Protein AF-A0A0F9IWR9-F1 (afdb_monomer)

Secondary structure (DSSP, 8-state):
---HHHHHHHHHHHHHHHHHHHHTHHHHHHHHHHHHHHHHTT-HHHHHHHHHHHT--S-TTSTT---HHHHHHHHHIIIIIHHHHHHHHH-HHHHHHHHHHHHHHHHHHH---GGGHHHHHHHHHHHHHHHHHHHHHHHHHHHHHS-HHHHHHHHHHHHS-SSS-HHHHHHHHHHHHHT--GGGTTSHHHHHHHHHHHHHHHHHHHHHHHHHHHHHTT-

Solvent-accessible surface area (backbone atoms only — not comparable to full-atom values): 11719 Å² total; per-residue (Å²): 132,83,55,70,64,59,57,52,51,50,51,49,51,50,52,5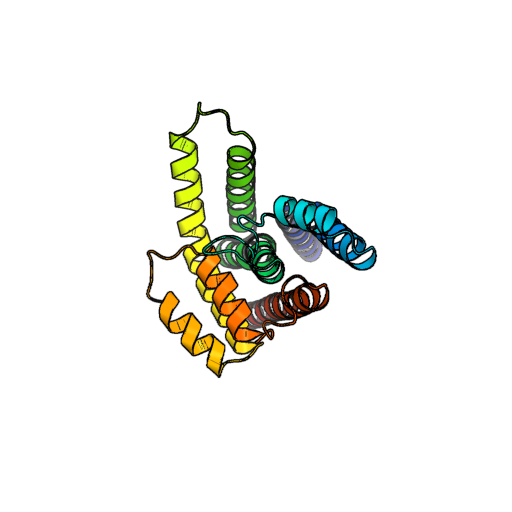1,50,52,49,55,61,49,37,53,57,66,63,61,53,49,39,53,51,52,25,50,52,22,55,78,66,71,33,63,67,57,23,50,50,34,39,42,75,70,63,42,88,44,51,71,92,39,94,91,33,44,48,62,30,35,39,50,45,39,47,47,37,65,36,44,52,43,36,52,49,32,27,72,77,58,33,68,65,28,22,48,52,49,38,47,56,51,48,51,50,52,52,59,62,73,53,79,68,78,86,49,62,68,60,50,54,50,48,52,51,51,49,49,61,64,42,43,61,43,31,56,55,55,31,52,42,31,22,76,76,42,38,42,72,56,9,46,64,51,39,61,68,46,70,83,43,84,85,61,57,53,58,58,48,31,20,52,20,44,48,40,10,68,62,72,57,80,90,41,64,87,36,69,64,38,42,52,51,41,52,50,53,50,51,52,37,53,52,51,49,53,51,53,51,51,51,50,52,58,55,58,71,74,107

Structure (mmCIF, N/CA/C/O backbone):
data_AF-A0A0F9IWR9-F1
#
_entry.id   AF-A0A0F9IWR9-F1
#
loop_
_atom_site.group_PDB
_atom_site.id
_atom_site.type_symbol
_atom_site.label_atom_id
_atom_site.label_alt_id
_atom_site.label_comp_id
_atom_site.label_asym_id
_atom_site.label_entity_id
_atom_site.label_seq_id
_atom_site.pdbx_PDB_ins_code
_atom_site.Cartn_x
_atom_site.Cartn_y
_atom_site.Cartn_z
_atom_site.occupancy
_atom_site.B_iso_or_equiv
_atom_site.auth_seq_id
_atom_site.auth_comp_id
_atom_site.auth_asym_id
_atom_site.auth_atom_id
_atom_site.pdbx_PDB_model_num
ATOM 1 N N . ILE A 1 1 ? 38.251 -2.922 -17.614 1.00 50.88 1 ILE A N 1
ATOM 2 C CA . ILE A 1 1 ? 37.077 -3.822 -17.674 1.00 50.88 1 ILE A CA 1
ATOM 3 C C . ILE A 1 1 ? 36.364 -3.661 -16.340 1.00 50.88 1 ILE A C 1
ATOM 5 O O . ILE A 1 1 ? 36.686 -4.373 -15.402 1.00 50.88 1 ILE A O 1
ATOM 9 N N . PHE A 1 2 ? 35.519 -2.635 -16.201 1.00 58.91 2 PHE A N 1
ATOM 10 C CA . PHE A 1 2 ? 34.604 -2.584 -15.058 1.00 58.91 2 PHE A CA 1
ATOM 11 C C . PHE A 1 2 ? 33.612 -3.722 -15.285 1.00 58.91 2 PHE A C 1
ATOM 13 O O . PHE A 1 2 ? 32.999 -3.761 -16.357 1.00 58.91 2 PHE A O 1
ATOM 20 N N . PRO A 1 3 ? 33.563 -4.725 -14.401 1.00 67.44 3 PRO A N 1
ATOM 21 C CA . PRO A 1 3 ? 32.832 -5.936 -14.691 1.00 67.44 3 PRO A CA 1
ATOM 22 C C . PRO A 1 3 ? 31.345 -5.582 -14.714 1.00 67.44 3 PRO A C 1
ATOM 24 O O . PRO A 1 3 ? 30.850 -4.845 -13.866 1.00 67.44 3 PRO A O 1
ATOM 27 N N . LEU A 1 4 ? 30.623 -6.092 -15.709 1.00 63.28 4 LEU A N 1
ATOM 28 C CA . LEU A 1 4 ? 29.173 -5.912 -15.857 1.00 63.28 4 LEU A CA 1
ATOM 29 C C . LEU A 1 4 ? 28.402 -6.234 -14.559 1.00 63.28 4 LEU A C 1
ATOM 31 O O . LEU A 1 4 ? 27.336 -5.670 -14.323 1.00 63.28 4 LEU A O 1
ATOM 35 N N . SER A 1 5 ? 28.968 -7.079 -13.689 1.00 70.00 5 SER A N 1
ATOM 36 C CA . SER A 1 5 ? 28.459 -7.364 -12.345 1.00 70.00 5 SER A CA 1
ATOM 37 C C . SER A 1 5 ? 28.365 -6.128 -11.452 1.00 70.00 5 SER A C 1
ATOM 39 O O . SER A 1 5 ? 27.366 -5.973 -10.755 1.00 70.00 5 SER A O 1
ATOM 41 N N . ASP A 1 6 ? 29.352 -5.229 -11.489 1.00 77.56 6 ASP A N 1
ATOM 42 C CA . ASP A 1 6 ? 29.360 -4.031 -10.645 1.00 77.56 6 ASP A CA 1
ATOM 43 C C . ASP A 1 6 ? 28.225 -3.093 -11.056 1.00 77.56 6 ASP A C 1
ATOM 45 O O . ASP A 1 6 ? 27.523 -2.555 -10.205 1.00 77.56 6 ASP A O 1
ATOM 49 N N . PHE A 1 7 ? 27.976 -2.960 -12.361 1.00 82.81 7 PHE A N 1
ATOM 50 C CA . PHE A 1 7 ? 26.877 -2.148 -12.882 1.00 82.81 7 PHE A CA 1
ATOM 51 C C . PHE A 1 7 ? 25.501 -2.696 -12.471 1.00 82.81 7 PHE A C 1
ATOM 53 O O . PHE A 1 7 ? 24.643 -1.932 -12.031 1.00 82.81 7 PHE A O 1
ATOM 60 N N . VAL A 1 8 ? 25.299 -4.017 -12.543 1.00 84.38 8 VAL A N 1
ATOM 61 C CA . VAL A 1 8 ? 24.038 -4.662 -12.133 1.00 84.38 8 VAL A CA 1
ATOM 62 C C . VAL A 1 8 ? 23.811 -4.536 -10.626 1.00 84.38 8 VAL A C 1
ATOM 64 O O . VAL A 1 8 ? 22.698 -4.224 -10.199 1.00 84.38 8 VAL A O 1
ATOM 67 N N . LEU A 1 9 ? 24.854 -4.727 -9.813 1.00 86.31 9 LEU A N 1
ATOM 68 C CA . LEU A 1 9 ? 24.772 -4.558 -8.360 1.00 86.31 9 LEU A CA 1
ATOM 69 C C . LEU A 1 9 ? 24.446 -3.110 -7.982 1.00 86.31 9 LEU A C 1
ATOM 71 O O . LEU A 1 9 ? 23.580 -2.883 -7.137 1.00 86.31 9 LEU A O 1
ATOM 75 N N . TRP A 1 10 ? 25.071 -2.133 -8.642 1.00 88.69 10 TRP A N 1
ATOM 76 C CA . TRP A 1 10 ? 24.768 -0.716 -8.442 1.00 88.69 10 TRP A CA 1
ATOM 77 C C . TRP A 1 10 ? 23.341 -0.361 -8.855 1.00 88.69 10 TRP A C 1
ATOM 79 O O . TRP A 1 10 ? 22.639 0.319 -8.107 1.00 88.69 10 TRP A O 1
ATOM 89 N N . GLN A 1 11 ? 22.875 -0.854 -10.003 1.00 87.25 11 GLN A N 1
ATOM 90 C CA . GLN A 1 11 ? 21.503 -0.635 -10.452 1.00 87.25 11 GLN A CA 1
ATOM 91 C C . GLN A 1 11 ? 20.487 -1.247 -9.477 1.00 87.25 11 GLN A C 1
ATOM 93 O O . GLN A 1 11 ? 19.500 -0.601 -9.127 1.00 87.25 11 GLN A O 1
ATOM 98 N N . LEU A 1 12 ? 20.742 -2.461 -8.980 1.00 86.88 12 LEU A N 1
ATOM 99 C CA . LEU A 1 12 ? 19.901 -3.109 -7.975 1.00 86.88 12 LEU A CA 1
ATOM 100 C C . LEU A 1 12 ? 19.889 -2.305 -6.671 1.00 86.88 12 LEU A C 1
ATOM 102 O O . LEU A 1 12 ? 18.815 -2.035 -6.133 1.00 86.88 12 LEU A O 1
ATOM 106 N N . ALA A 1 13 ? 21.056 -1.865 -6.196 1.00 89.56 13 ALA A N 1
ATOM 107 C CA . ALA A 1 13 ? 21.171 -1.048 -4.993 1.00 89.56 13 ALA A CA 1
ATOM 108 C C . ALA A 1 13 ? 20.379 0.263 -5.115 1.00 89.56 13 ALA A C 1
ATOM 110 O O . ALA A 1 13 ? 19.640 0.621 -4.197 1.00 89.56 13 ALA A O 1
ATOM 111 N N . ILE A 1 14 ? 20.463 0.940 -6.266 1.00 90.06 14 ILE A N 1
ATOM 112 C CA . ILE A 1 14 ? 19.686 2.153 -6.550 1.00 90.06 14 ILE A CA 1
ATOM 113 C C . ILE A 1 14 ? 18.185 1.841 -6.563 1.00 90.06 14 ILE A C 1
ATOM 115 O O . ILE A 1 14 ? 17.417 2.542 -5.907 1.00 90.06 14 ILE A O 1
ATOM 119 N N . ASN A 1 15 ? 17.752 0.773 -7.237 1.00 90.06 15 ASN A N 1
ATOM 120 C CA . ASN A 1 15 ? 16.339 0.386 -7.294 1.00 90.06 15 ASN A CA 1
ATOM 121 C C . ASN A 1 15 ? 15.766 0.105 -5.897 1.00 90.06 15 ASN A C 1
ATOM 123 O O . ASN A 1 15 ? 14.677 0.574 -5.562 1.00 90.06 15 ASN A O 1
ATOM 127 N N . VAL A 1 16 ? 16.517 -0.621 -5.064 1.00 89.19 16 VAL A N 1
ATOM 128 C CA . VAL A 1 16 ? 16.136 -0.913 -3.677 1.00 89.19 16 VAL A CA 1
ATOM 129 C C . VAL A 1 16 ? 16.099 0.366 -2.846 1.00 89.19 16 VAL A C 1
ATOM 131 O O . VAL A 1 16 ? 15.132 0.585 -2.117 1.00 89.19 16 VAL A O 1
ATOM 134 N N . ALA A 1 17 ? 17.095 1.244 -2.978 1.00 89.81 17 ALA A N 1
ATOM 135 C CA . ALA A 1 17 ? 17.115 2.522 -2.273 1.00 89.81 17 ALA A CA 1
ATOM 136 C C . ALA A 1 17 ? 15.897 3.386 -2.638 1.00 89.81 17 ALA A C 1
ATOM 138 O O . ALA A 1 17 ? 15.218 3.901 -1.748 1.00 89.81 17 ALA A O 1
ATOM 139 N N . VAL A 1 18 ? 15.560 3.486 -3.928 1.00 90.25 18 VAL A N 1
ATOM 140 C CA . VAL A 1 18 ? 14.383 4.238 -4.385 1.00 90.25 18 VAL A CA 1
ATOM 141 C C . VAL A 1 18 ? 13.090 3.625 -3.847 1.00 90.25 18 VAL A C 1
ATOM 143 O O . VAL A 1 18 ? 12.226 4.361 -3.369 1.00 90.25 18 VAL A O 1
ATOM 146 N N . LEU A 1 19 ? 12.957 2.296 -3.847 1.00 88.00 19 LEU A N 1
ATOM 147 C CA . LEU A 1 19 ? 11.801 1.618 -3.254 1.00 88.00 19 LEU A CA 1
ATOM 148 C C . LEU A 1 19 ? 11.657 1.908 -1.757 1.00 88.00 19 LEU A C 1
ATOM 150 O O . LEU A 1 19 ? 10.559 2.224 -1.298 1.00 88.00 19 LEU A O 1
ATOM 154 N N . LEU A 1 20 ? 12.756 1.858 -1.000 1.00 87.94 20 LEU A N 1
ATOM 155 C CA . LEU A 1 20 ? 12.750 2.165 0.432 1.00 87.94 20 LEU A CA 1
ATOM 156 C C . LEU A 1 20 ? 12.305 3.607 0.705 1.00 87.94 20 LEU A C 1
ATOM 158 O O . LEU A 1 20 ? 11.523 3.842 1.631 1.00 87.94 20 LEU A O 1
ATOM 162 N N . VAL A 1 21 ? 12.739 4.557 -0.128 1.00 88.12 21 VAL A N 1
ATOM 163 C CA . VAL A 1 21 ? 12.275 5.950 -0.069 1.00 88.12 21 VAL A CA 1
ATOM 164 C C . VAL A 1 21 ? 10.781 6.041 -0.406 1.00 88.12 21 VAL A C 1
ATOM 166 O O . VAL A 1 21 ? 10.027 6.688 0.322 1.00 88.12 21 VAL A O 1
ATOM 169 N N . CYS A 1 22 ? 10.315 5.337 -1.443 1.00 87.88 22 CYS A N 1
ATOM 170 C CA . CYS A 1 22 ? 8.902 5.316 -1.843 1.00 87.88 22 CYS A CA 1
ATOM 171 C C . CYS A 1 22 ? 7.981 4.701 -0.771 1.00 87.88 22 CYS A C 1
ATOM 173 O O . CYS A 1 22 ? 6.833 5.134 -0.618 1.00 87.88 22 CYS A O 1
ATOM 175 N N . PHE A 1 23 ? 8.460 3.727 0.007 1.00 86.12 23 PHE A N 1
ATOM 176 C CA . PHE A 1 23 ? 7.692 3.126 1.102 1.00 86.12 23 PHE A CA 1
ATOM 177 C C . PHE A 1 23 ? 7.506 4.056 2.303 1.00 86.12 23 PHE A C 1
ATOM 179 O O . PHE A 1 23 ? 6.543 3.881 3.041 1.00 86.12 23 PHE A O 1
ATOM 186 N N . GLY A 1 24 ? 8.387 5.038 2.529 1.00 77.25 24 GLY A N 1
ATOM 187 C CA . GLY A 1 24 ? 8.202 6.042 3.584 1.00 77.25 24 GLY A CA 1
ATOM 188 C C . GLY A 1 24 ? 8.006 5.473 5.000 1.00 77.25 24 GLY A C 1
ATOM 189 O O . GLY A 1 24 ? 7.324 6.087 5.808 1.00 77.25 24 GLY A O 1
ATOM 190 N N . CYS A 1 25 ? 8.583 4.310 5.324 1.00 72.19 25 CYS A N 1
ATOM 191 C CA . CYS A 1 25 ? 8.238 3.501 6.506 1.00 72.19 25 CYS A CA 1
ATOM 192 C C . CYS A 1 25 ? 8.360 4.194 7.879 1.00 72.19 25 CYS A C 1
ATOM 194 O O . CYS A 1 25 ? 7.752 3.735 8.848 1.00 72.19 25 CYS A O 1
ATOM 196 N N . ALA A 1 26 ? 9.189 5.235 8.013 1.00 79.50 26 ALA A N 1
ATOM 197 C CA . ALA A 1 26 ? 9.600 5.756 9.318 1.00 79.50 26 ALA A CA 1
ATOM 198 C C . ALA A 1 26 ? 8.438 6.375 10.115 1.00 79.50 26 ALA A C 1
ATOM 200 O O . ALA A 1 26 ? 8.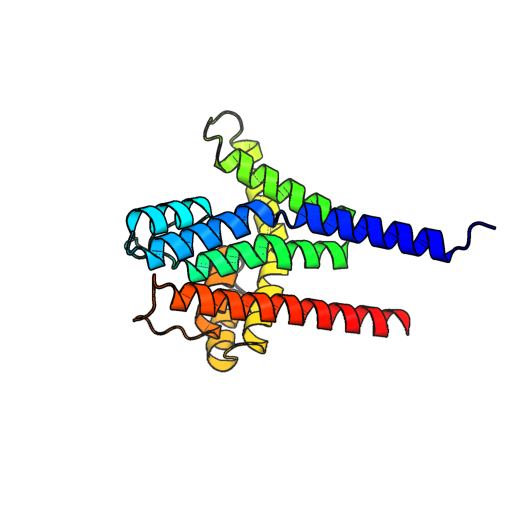238 6.021 11.280 1.00 79.50 26 ALA A O 1
ATOM 201 N N . LYS A 1 27 ? 7.637 7.247 9.486 1.00 84.00 27 LYS A N 1
ATOM 202 C CA . LYS A 1 27 ? 6.533 7.958 10.154 1.00 84.00 27 LYS A CA 1
ATOM 203 C C . LYS A 1 27 ? 5.430 6.988 10.587 1.00 84.00 27 LYS A C 1
ATOM 205 O O . LYS A 1 27 ? 5.002 7.005 11.735 1.00 84.00 27 LYS A O 1
ATOM 210 N N . GLN A 1 28 ? 5.015 6.091 9.698 1.00 83.62 28 GLN A N 1
ATOM 211 C CA . GLN A 1 28 ? 3.930 5.131 9.914 1.00 83.62 28 GLN A CA 1
ATOM 212 C C . GLN A 1 28 ? 4.308 4.112 10.989 1.00 83.62 28 GLN A C 1
ATOM 214 O O . GLN A 1 28 ? 3.491 3.784 11.848 1.00 83.62 28 GLN A O 1
ATOM 219 N N . ARG A 1 29 ? 5.563 3.640 10.988 1.00 84.56 29 ARG A N 1
ATOM 220 C CA . ARG A 1 29 ? 6.062 2.728 12.022 1.00 84.56 29 ARG A CA 1
ATOM 221 C C . ARG A 1 29 ? 6.122 3.400 13.393 1.00 84.56 29 ARG A C 1
ATOM 223 O O . ARG A 1 29 ? 5.800 2.751 14.386 1.00 84.56 29 ARG A O 1
ATOM 230 N N . ALA A 1 30 ? 6.515 4.674 13.449 1.00 87.25 30 ALA A N 1
ATOM 231 C CA . ALA A 1 30 ? 6.516 5.447 14.687 1.00 87.25 30 ALA A CA 1
ATOM 232 C C . ALA A 1 30 ? 5.090 5.631 15.230 1.00 87.25 30 ALA A C 1
ATOM 234 O O . ALA A 1 30 ? 4.852 5.316 16.391 1.00 87.25 30 ALA A O 1
ATOM 235 N N . LEU A 1 31 ? 4.135 6.030 14.382 1.00 87.12 31 LEU A N 1
ATOM 236 C CA . LEU A 1 31 ? 2.726 6.194 14.763 1.00 87.12 31 LEU A CA 1
ATOM 237 C C . LEU A 1 31 ? 2.102 4.891 15.271 1.00 87.12 31 LEU A C 1
ATOM 239 O O . LEU A 1 31 ? 1.464 4.895 16.317 1.00 87.12 31 LEU A O 1
ATOM 243 N N . TYR A 1 32 ? 2.352 3.763 14.598 1.00 88.00 32 TYR A N 1
ATOM 244 C CA . TYR A 1 32 ? 1.890 2.452 15.065 1.00 88.00 32 TYR A CA 1
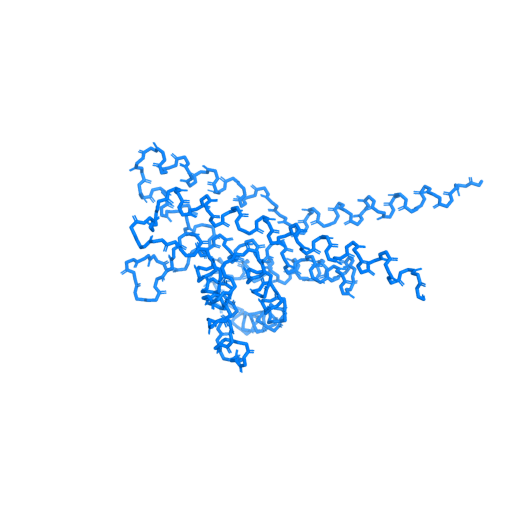ATOM 245 C C . TYR A 1 32 ? 2.455 2.093 16.447 1.00 88.00 32 TYR A C 1
ATOM 247 O O . TYR A 1 32 ? 1.730 1.605 17.312 1.00 88.00 32 TYR A O 1
ATOM 255 N N . LYS A 1 33 ? 3.748 2.355 16.683 1.00 89.38 33 LYS A N 1
ATOM 256 C CA . LYS A 1 33 ? 4.368 2.103 17.990 1.00 89.38 33 LYS A CA 1
ATOM 257 C C . LYS A 1 33 ? 3.771 3.003 19.074 1.00 89.38 33 LYS A C 1
ATOM 259 O O . LYS A 1 33 ? 3.507 2.518 20.170 1.00 89.38 33 LYS A O 1
ATOM 264 N N . SER A 1 34 ? 3.551 4.281 18.773 1.00 90.38 34 SER A N 1
ATOM 265 C CA . SER A 1 34 ? 2.922 5.225 19.701 1.00 90.38 34 SER A CA 1
ATOM 266 C C . SER A 1 34 ? 1.476 4.844 20.015 1.00 90.38 34 SER A C 1
ATOM 268 O O . SER A 1 34 ? 1.086 4.902 21.175 1.00 90.38 34 SER A O 1
ATOM 270 N N . TYR A 1 35 ? 0.724 4.365 19.021 1.00 89.31 35 TYR A N 1
ATOM 271 C CA . TYR A 1 35 ? -0.625 3.831 19.204 1.00 89.31 35 TYR A CA 1
ATOM 272 C C . TYR A 1 35 ? -0.642 2.638 20.168 1.00 89.31 35 TYR A C 1
ATOM 274 O O . TYR A 1 35 ? -1.372 2.654 21.155 1.00 89.31 35 TYR A O 1
ATOM 282 N N . LEU A 1 36 ? 0.214 1.632 19.944 1.00 87.94 36 LEU A N 1
ATOM 283 C CA . LEU A 1 36 ? 0.303 0.484 20.853 1.00 87.94 36 LEU A CA 1
ATOM 284 C C . LEU A 1 36 ? 0.726 0.900 22.265 1.00 87.94 36 LEU A C 1
ATOM 286 O O . LEU A 1 36 ? 0.192 0.380 23.237 1.00 87.94 36 LEU A O 1
ATOM 290 N N . ASN A 1 37 ? 1.659 1.849 22.379 1.00 91.38 37 ASN A N 1
ATOM 291 C CA . ASN A 1 37 ? 2.107 2.364 23.669 1.00 91.38 37 ASN A CA 1
ATOM 292 C C . ASN A 1 37 ? 0.984 3.105 24.422 1.00 91.38 37 ASN A C 1
ATOM 294 O O . ASN A 1 37 ? 0.875 2.980 25.641 1.00 91.38 37 ASN A O 1
ATOM 298 N N . ALA A 1 38 ? 0.139 3.853 23.707 1.00 89.69 38 ALA A N 1
ATOM 299 C CA . ALA A 1 38 ? -1.038 4.504 24.280 1.00 89.69 38 ALA A CA 1
ATOM 300 C C . ALA A 1 38 ? -2.050 3.469 24.795 1.00 89.69 38 ALA A C 1
ATOM 302 O O . ALA A 1 38 ? -2.490 3.573 25.936 1.00 89.69 38 ALA A O 1
ATOM 303 N N . LEU A 1 39 ? -2.315 2.409 24.022 1.00 87.06 39 LEU A N 1
ATOM 304 C CA . LEU A 1 39 ? -3.179 1.309 24.463 1.00 87.06 39 LEU A CA 1
ATOM 305 C C . LEU A 1 39 ? -2.620 0.561 25.681 1.00 87.06 39 LEU A C 1
ATOM 307 O O . LEU A 1 39 ? -3.372 0.234 26.589 1.00 87.06 39 LEU A O 1
ATOM 311 N N . THR A 1 40 ? -1.305 0.326 25.759 1.00 88.19 40 THR A N 1
ATOM 312 C CA . THR A 1 40 ? -0.700 -0.291 26.959 1.00 88.19 40 THR A CA 1
ATOM 313 C C . THR A 1 40 ? -0.768 0.596 28.202 1.00 88.19 40 THR A C 1
ATOM 315 O O . THR A 1 40 ? -0.604 0.100 29.312 1.00 88.19 40 THR A O 1
ATOM 318 N N . ARG A 1 41 ? -0.975 1.903 28.018 1.00 90.56 41 ARG A N 1
ATOM 319 C CA . ARG A 1 41 ? -1.153 2.893 29.086 1.00 90.56 41 ARG A CA 1
ATOM 320 C C . ARG A 1 41 ? -2.625 3.172 29.402 1.00 90.56 41 ARG A C 1
ATOM 322 O O . ARG A 1 41 ? -2.881 4.047 30.219 1.00 90.56 41 ARG A O 1
ATOM 329 N N . ASP A 1 42 ? -3.548 2.463 28.752 1.00 86.81 42 ASP A N 1
ATOM 330 C CA . ASP A 1 42 ? -4.998 2.678 28.842 1.00 86.81 42 ASP A CA 1
ATOM 331 C C . ASP A 1 42 ? -5.444 4.106 28.448 1.00 86.81 42 ASP A C 1
ATOM 333 O O . ASP A 1 42 ? -6.511 4.587 28.821 1.00 86.81 42 ASP A O 1
ATOM 337 N N . ASP A 1 43 ? -4.626 4.810 27.654 1.00 90.31 43 ASP A N 1
ATOM 338 C CA . ASP A 1 43 ? -4.911 6.164 27.172 1.00 90.31 43 ASP A CA 1
ATOM 339 C C . ASP A 1 43 ? -5.615 6.107 25.807 1.00 90.31 43 ASP A C 1
ATOM 341 O O .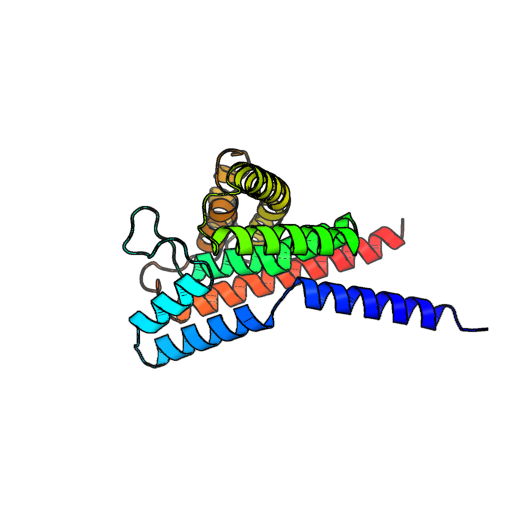 ASP A 1 43 ? -5.001 6.189 24.735 1.00 90.31 43 ASP A O 1
ATOM 345 N N . LEU A 1 44 ? -6.939 5.937 25.852 1.00 85.50 44 LEU A N 1
ATOM 346 C CA . LEU A 1 44 ? -7.790 5.820 24.663 1.00 85.50 44 LEU A CA 1
ATOM 347 C C . LEU A 1 44 ? -7.838 7.111 23.830 1.00 85.50 44 LEU A C 1
ATOM 349 O O . LEU A 1 44 ? -8.001 7.060 22.606 1.00 85.50 44 LEU A O 1
ATOM 353 N N . GLN A 1 45 ? -7.665 8.273 24.464 1.00 87.06 45 GLN A N 1
ATOM 354 C CA . GLN A 1 45 ? -7.663 9.565 23.776 1.00 87.06 45 GLN A CA 1
ATOM 355 C C . GLN A 1 45 ? -6.406 9.707 22.915 1.00 87.06 45 GLN A C 1
ATOM 357 O O . GLN A 1 45 ? -6.501 10.017 21.723 1.00 87.06 45 GLN A O 1
ATOM 362 N N . ALA A 1 46 ? -5.234 9.402 23.481 1.00 87.25 46 ALA A N 1
ATOM 363 C CA . ALA A 1 46 ? -3.986 9.382 22.729 1.00 87.25 46 ALA A CA 1
ATOM 364 C C . ALA A 1 46 ? -4.000 8.310 21.629 1.00 87.25 46 ALA A C 1
ATOM 366 O O . ALA A 1 46 ? -3.557 8.577 20.509 1.00 87.25 46 ALA A O 1
ATOM 367 N N . ALA A 1 47 ? -4.553 7.123 21.902 1.00 86.44 47 ALA A N 1
ATOM 368 C CA . ALA A 1 47 ? -4.709 6.074 20.895 1.00 86.44 47 ALA A CA 1
ATOM 369 C C . ALA A 1 47 ? -5.570 6.550 19.710 1.00 86.44 47 ALA A C 1
ATOM 371 O O . ALA A 1 47 ? -5.160 6.415 18.556 1.00 86.44 47 ALA A O 1
ATOM 372 N N . THR A 1 48 ? -6.708 7.195 19.980 1.00 86.06 48 THR A N 1
ATOM 373 C CA . THR A 1 48 ? -7.583 7.762 18.939 1.00 86.06 48 THR A CA 1
ATOM 374 C C . THR A 1 48 ? -6.867 8.846 18.132 1.00 86.06 48 THR A C 1
ATOM 376 O O . THR A 1 48 ? -6.937 8.862 16.903 1.00 86.06 48 THR A O 1
ATOM 379 N N . LEU A 1 49 ? -6.101 9.719 18.793 1.00 87.88 49 LEU A N 1
ATOM 380 C CA . LEU A 1 49 ? -5.326 10.761 18.121 1.00 87.88 49 LEU A CA 1
ATOM 381 C C . LEU A 1 49 ? -4.258 10.173 17.183 1.00 87.88 49 LEU A C 1
ATOM 383 O O . LEU A 1 49 ? -4.141 10.603 16.033 1.00 87.88 49 LEU A O 1
ATOM 387 N N . TYR A 1 50 ? -3.507 9.162 17.629 1.00 89.06 50 TYR A N 1
ATOM 388 C CA . TYR A 1 50 ? -2.533 8.476 16.774 1.00 89.06 50 TYR A CA 1
ATOM 389 C C . TYR A 1 50 ? -3.200 7.725 15.617 1.00 89.06 50 TYR A C 1
ATOM 391 O O . TYR A 1 50 ? -2.655 7.706 14.511 1.00 89.06 50 TYR A O 1
ATOM 399 N N . ALA A 1 51 ? -4.386 7.157 15.836 1.00 86.19 51 ALA A N 1
ATOM 400 C CA . ALA A 1 51 ? -5.165 6.501 14.795 1.00 86.19 51 ALA A CA 1
ATOM 401 C C . ALA A 1 51 ? -5.611 7.485 13.695 1.00 86.19 51 ALA A C 1
ATOM 403 O O . ALA A 1 51 ? -5.402 7.227 12.504 1.00 86.19 51 ALA A O 1
ATOM 404 N N . LEU A 1 52 ? -6.119 8.661 14.082 1.00 86.06 52 LEU A N 1
ATOM 405 C CA . LEU A 1 52 ? -6.467 9.748 13.158 1.00 86.06 52 LEU A CA 1
ATOM 406 C C . LEU A 1 52 ? -5.243 10.236 12.370 1.00 86.06 52 LEU A C 1
ATOM 408 O O . LEU A 1 52 ? -5.300 10.344 11.144 1.00 86.06 52 LEU A O 1
ATOM 412 N N . GLN A 1 53 ? -4.103 10.442 13.040 1.00 86.50 53 GLN A N 1
ATOM 413 C CA . GLN A 1 53 ? -2.844 10.831 12.386 1.00 86.50 53 GLN A CA 1
ATOM 414 C C . GLN A 1 53 ? -2.321 9.777 11.401 1.00 86.50 53 GLN A C 1
ATOM 416 O O . GLN A 1 53 ? -1.642 10.114 10.429 1.00 86.50 53 GLN A O 1
ATOM 421 N N . MET A 1 54 ? -2.624 8.499 11.635 1.00 84.06 54 MET A N 1
ATOM 422 C CA . MET A 1 54 ? -2.268 7.410 10.727 1.00 84.06 54 MET A CA 1
ATOM 423 C C . MET A 1 54 ? -3.169 7.360 9.481 1.00 84.06 54 MET A C 1
ATOM 425 O O . MET A 1 54 ? -2.827 6.700 8.498 1.00 84.06 54 MET A O 1
ATOM 429 N N . GLY A 1 55 ? -4.284 8.094 9.488 1.00 80.06 55 GLY A N 1
ATOM 430 C CA . GLY A 1 55 ? -5.188 8.237 8.353 1.00 80.06 55 GLY A CA 1
ATOM 431 C C . GLY A 1 55 ? -6.578 7.647 8.572 1.00 80.06 55 GLY A C 1
ATOM 432 O O . GLY A 1 55 ? -7.314 7.526 7.585 1.00 80.06 55 GLY A O 1
ATOM 433 N N . GLN A 1 56 ? -6.940 7.302 9.813 1.00 81.12 56 GLN A N 1
ATOM 434 C CA . GLN A 1 56 ? -8.312 6.944 10.164 1.00 81.12 56 GLN A CA 1
ATOM 435 C C . GLN A 1 56 ? -9.226 8.138 9.871 1.00 81.12 56 GLN A C 1
ATOM 437 O O . GLN A 1 56 ? -8.916 9.276 10.222 1.00 81.12 56 GLN A O 1
ATOM 442 N N . LYS A 1 57 ? -10.305 7.899 9.125 1.00 74.38 57 LYS A N 1
ATOM 443 C CA . LYS A 1 57 ? -11.236 8.950 8.690 1.00 74.38 57 LYS A CA 1
ATOM 444 C C . LYS A 1 57 ? -12.427 9.089 9.621 1.00 74.38 57 LYS A C 1
ATOM 446 O O . LYS A 1 57 ? -12.944 10.192 9.733 1.00 74.38 57 LYS A O 1
ATOM 451 N N . LYS A 1 58 ? -12.866 7.974 10.202 1.00 70.75 58 LYS A N 1
ATOM 452 C CA . LYS A 1 58 ? -14.014 7.898 11.098 1.00 70.75 58 LYS A CA 1
ATOM 453 C C . LYS A 1 58 ? -13.720 6.947 12.244 1.00 70.75 58 LYS A C 1
ATOM 455 O O . LYS A 1 58 ? -13.032 5.947 12.042 1.00 70.75 58 LYS A O 1
ATOM 460 N N . THR A 1 59 ? -14.217 7.258 13.428 1.00 69.56 59 THR A N 1
ATOM 461 C CA . THR A 1 59 ? -14.080 6.378 14.598 1.00 69.56 59 THR A CA 1
ATOM 462 C C . THR A 1 59 ? -15.212 5.352 14.619 1.00 69.56 59 THR A C 1
ATOM 464 O O . THR A 1 59 ? -16.229 5.545 13.960 1.00 69.56 59 THR A O 1
ATOM 467 N N . GLU A 1 60 ? -15.034 4.245 15.340 1.00 65.44 60 GLU A N 1
ATOM 468 C CA . GLU A 1 60 ? -16.014 3.149 15.462 1.00 65.44 60 GLU A CA 1
ATOM 469 C C . GLU A 1 60 ? -17.399 3.623 15.938 1.00 65.44 60 GLU A C 1
ATOM 471 O O . GLU A 1 60 ? -18.410 3.038 15.563 1.00 65.44 60 GLU A O 1
ATOM 476 N N . ASP A 1 61 ? -17.440 4.718 16.702 1.00 62.12 61 ASP A N 1
ATOM 477 C CA . ASP A 1 61 ? -18.660 5.346 17.228 1.00 62.12 61 ASP A CA 1
ATOM 478 C C . ASP A 1 61 ? -19.455 6.133 16.158 1.00 62.12 61 ASP A C 1
ATOM 480 O O . ASP A 1 61 ? -20.595 6.547 16.363 1.00 62.12 61 ASP A O 1
ATOM 484 N N . GLU A 1 62 ? -18.876 6.339 14.970 1.00 67.69 62 GLU A N 1
ATOM 485 C CA . GLU A 1 62 ? -19.512 7.066 13.874 1.00 67.69 62 GLU A CA 1
ATOM 486 C C . GLU A 1 62 ? -20.186 6.129 12.858 1.00 67.69 62 GLU A C 1
ATOM 488 O O . GLU A 1 62 ? -19.764 5.001 12.600 1.00 67.69 62 GLU A O 1
ATOM 493 N N . LYS A 1 63 ? -21.239 6.616 12.186 1.00 53.53 63 LYS A N 1
ATOM 494 C CA . LYS A 1 63 ? -21.924 5.863 11.122 1.00 53.53 63 LYS A CA 1
ATOM 495 C C . LYS A 1 63 ? -20.968 5.610 9.945 1.00 53.53 63 LYS A C 1
ATOM 497 O O . LYS A 1 63 ? -20.457 6.567 9.346 1.00 53.53 63 LYS A O 1
ATOM 502 N N . ASP A 1 64 ? -20.793 4.334 9.572 1.00 63.12 64 ASP A N 1
ATOM 503 C CA . ASP A 1 64 ? -19.764 3.865 8.613 1.00 63.12 64 ASP A CA 1
ATOM 504 C C . ASP A 1 64 ? -18.332 4.096 9.141 1.00 63.12 64 ASP A C 1
ATOM 506 O O . ASP A 1 64 ? -17.412 4.386 8.374 1.00 63.12 64 ASP A O 1
ATOM 510 N N . GLY A 1 65 ? -18.187 4.035 10.470 1.00 68.12 65 GLY A N 1
ATOM 511 C CA . GLY A 1 65 ? -16.931 4.031 11.200 1.00 68.12 65 GLY A CA 1
ATOM 512 C C . GLY A 1 65 ? -16.064 2.840 10.830 1.00 68.12 65 GLY A C 1
ATOM 513 O O . GLY A 1 65 ? -16.532 1.826 10.310 1.00 68.12 65 GLY A O 1
ATOM 514 N N . GLU A 1 66 ? -14.774 2.985 11.075 1.00 79.12 66 GLU A N 1
ATOM 515 C CA . GLU A 1 66 ? -13.795 1.959 10.768 1.00 79.12 66 GLU A CA 1
ATOM 516 C C . GLU A 1 66 ? -12.903 1.708 11.963 1.00 79.12 66 GLU A C 1
ATOM 518 O O . GLU A 1 66 ? -12.612 2.605 12.759 1.00 79.12 66 GLU A O 1
ATOM 523 N N . THR A 1 67 ? -12.428 0.478 12.044 1.00 83.31 67 THR A N 1
ATOM 524 C CA . THR A 1 67 ? -11.511 0.097 13.099 1.00 83.31 67 THR A CA 1
ATOM 525 C C . THR A 1 67 ? -10.096 0.559 12.764 1.00 83.31 67 THR A C 1
ATOM 527 O O . THR A 1 67 ? -9.719 0.800 11.602 1.00 83.31 67 THR A O 1
ATOM 530 N N . PHE A 1 68 ? -9.246 0.640 13.784 1.00 85.25 68 PHE A N 1
ATOM 531 C CA . PHE A 1 68 ? -7.833 0.923 13.549 1.00 85.25 68 PHE A CA 1
ATOM 532 C C . PHE A 1 68 ? -7.171 -0.185 12.711 1.00 85.25 68 PHE A C 1
ATOM 534 O O . PHE A 1 68 ? -6.334 0.097 11.850 1.00 85.25 68 PHE A O 1
ATOM 541 N N . GLY A 1 69 ? -7.595 -1.442 12.889 1.00 85.88 69 GLY A N 1
ATOM 542 C CA . GLY A 1 69 ? -7.149 -2.581 12.086 1.00 85.88 69 GLY A CA 1
ATOM 543 C C . GLY A 1 69 ? -7.427 -2.409 10.588 1.00 85.88 69 GLY A C 1
ATOM 544 O O . GLY A 1 69 ? -6.547 -2.634 9.752 1.00 85.88 69 GLY A O 1
ATOM 545 N N . GLN A 1 70 ? -8.616 -1.919 10.240 1.00 88.38 70 GLN A N 1
ATOM 546 C CA . GLN A 1 70 ? -8.969 -1.566 8.866 1.00 88.38 70 GLN A CA 1
ATOM 547 C C . GLN A 1 70 ? -8.092 -0.433 8.321 1.00 88.38 70 GLN A C 1
ATOM 549 O O . GLN A 1 70 ? -7.566 -0.517 7.206 1.00 88.38 70 GLN A O 1
ATOM 554 N N . THR A 1 71 ? -7.853 0.604 9.125 1.00 89.69 71 THR A N 1
ATOM 555 C CA . THR A 1 71 ? -6.945 1.694 8.744 1.00 89.69 71 THR A CA 1
ATOM 556 C C . THR A 1 71 ? -5.526 1.179 8.489 1.00 89.69 71 THR A C 1
ATOM 558 O O . THR A 1 71 ? -4.908 1.567 7.494 1.00 89.69 71 THR A O 1
ATOM 561 N N . LEU A 1 72 ? -5.025 0.251 9.310 1.00 89.25 72 LEU A N 1
ATOM 562 C CA . LEU A 1 72 ? -3.729 -0.399 9.105 1.00 89.25 72 LEU A CA 1
ATOM 563 C C . LEU A 1 72 ? -3.665 -1.171 7.786 1.00 89.25 72 LEU A C 1
ATOM 565 O O . LEU A 1 72 ? -2.664 -1.058 7.074 1.00 89.25 72 LEU A O 1
ATOM 569 N N . ALA A 1 73 ? -4.717 -1.917 7.437 1.00 91.38 73 ALA A N 1
ATOM 570 C CA . ALA A 1 73 ? -4.795 -2.619 6.158 1.00 91.38 73 ALA A CA 1
ATOM 571 C C . ALA A 1 73 ? -4.718 -1.647 4.975 1.00 91.38 73 ALA A C 1
ATOM 573 O O . ALA A 1 73 ? -3.927 -1.853 4.053 1.00 91.38 73 ALA A O 1
ATOM 574 N N . TRP A 1 74 ? -5.452 -0.533 5.041 1.00 92.50 74 TRP A N 1
ATOM 575 C CA . TRP A 1 74 ? -5.396 0.509 4.017 1.00 92.50 74 TRP A CA 1
ATOM 576 C C . TRP A 1 74 ? -4.013 1.159 3.896 1.00 92.50 74 TRP A C 1
ATOM 578 O O . TRP A 1 74 ? -3.495 1.327 2.791 1.00 92.50 74 TRP A O 1
ATOM 588 N N . VAL A 1 75 ? -3.393 1.521 5.021 1.00 90.69 75 VAL A N 1
ATOM 589 C CA . VAL A 1 75 ? -2.055 2.128 5.027 1.00 90.69 75 VAL A CA 1
ATOM 590 C C . VAL A 1 75 ? -1.024 1.140 4.486 1.00 90.69 75 VAL A C 1
ATOM 592 O O . VAL A 1 75 ? -0.198 1.515 3.657 1.00 90.69 75 VAL A O 1
ATOM 595 N N . ASN A 1 76 ? -1.089 -0.133 4.881 1.00 92.06 76 ASN A N 1
ATOM 596 C CA . ASN A 1 76 ? -0.191 -1.150 4.349 1.00 92.06 76 ASN A CA 1
ATOM 597 C C . ASN A 1 76 ? -0.362 -1.324 2.832 1.00 92.06 76 ASN A C 1
ATOM 599 O O . ASN A 1 76 ? 0.625 -1.322 2.097 1.00 92.06 76 ASN A O 1
ATOM 603 N N . PHE A 1 77 ? -1.603 -1.392 2.354 1.00 92.69 77 PHE A N 1
ATOM 604 C CA . PHE A 1 77 ? -1.901 -1.432 0.929 1.00 92.69 77 PHE A CA 1
ATOM 605 C C . PHE A 1 77 ? -1.286 -0.235 0.183 1.00 92.69 77 PHE A C 1
ATOM 607 O O . PHE A 1 77 ? -0.532 -0.416 -0.775 1.00 92.69 77 PHE A O 1
ATOM 614 N N . ARG A 1 78 ? -1.549 0.986 0.663 1.00 91.50 78 ARG A N 1
ATOM 615 C CA . ARG A 1 78 ? -1.133 2.239 0.018 1.00 91.50 78 ARG A CA 1
ATOM 616 C C . ARG A 1 78 ? 0.386 2.426 0.016 1.00 91.50 78 ARG A C 1
ATOM 618 O O . ARG A 1 78 ? 0.914 2.987 -0.939 1.00 91.50 78 ARG A O 1
ATOM 625 N N . PHE A 1 79 ? 1.096 2.002 1.061 1.00 90.31 79 PHE A N 1
ATOM 626 C CA . PHE A 1 79 ? 2.547 2.207 1.174 1.00 90.31 79 PHE A CA 1
ATOM 627 C C . PHE A 1 79 ? 3.389 1.030 0.679 1.00 90.31 79 PHE A C 1
ATOM 629 O O . PHE A 1 79 ? 4.507 1.269 0.235 1.00 90.31 79 PHE A O 1
ATOM 636 N N . TYR A 1 80 ? 2.865 -0.198 0.693 1.00 91.25 80 TYR A N 1
ATOM 637 C CA . TYR A 1 80 ? 3.595 -1.388 0.246 1.00 91.25 80 TYR A CA 1
ATOM 638 C C . TYR A 1 80 ? 2.983 -1.985 -1.019 1.00 91.25 80 TYR A C 1
ATOM 640 O O . TYR A 1 80 ? 3.619 -1.941 -2.066 1.00 91.25 80 TYR A O 1
ATOM 648 N N . CYS A 1 81 ? 1.752 -2.505 -0.960 1.00 91.75 81 CYS A N 1
ATOM 649 C CA . CYS A 1 81 ? 1.173 -3.281 -2.066 1.00 91.75 81 CYS A CA 1
ATOM 650 C C . CYS A 1 81 ? 1.083 -2.478 -3.373 1.00 91.75 81 CYS A C 1
ATOM 652 O O . CYS A 1 81 ? 1.524 -2.952 -4.415 1.00 91.75 81 CYS A O 1
ATOM 654 N N . ALA A 1 82 ? 0.567 -1.249 -3.321 1.00 93.25 82 ALA A N 1
ATOM 655 C CA . ALA A 1 82 ? 0.440 -0.400 -4.502 1.00 93.25 82 ALA A CA 1
ATOM 656 C C . ALA A 1 82 ? 1.807 0.047 -5.057 1.00 93.25 82 ALA A C 1
ATOM 658 O O . ALA A 1 82 ? 2.007 0.035 -6.269 1.00 93.25 82 ALA A O 1
ATOM 659 N N . VAL A 1 83 ? 2.780 0.366 -4.190 1.00 93.00 83 VAL A N 1
ATOM 660 C CA . VAL A 1 83 ? 4.147 0.717 -4.625 1.00 93.00 83 VAL A CA 1
ATOM 661 C C . VAL A 1 83 ? 4.823 -0.481 -5.299 1.00 93.00 83 VAL A C 1
ATOM 663 O O . VAL A 1 83 ? 5.396 -0.326 -6.373 1.00 93.00 83 VAL A O 1
ATOM 666 N N . ILE A 1 84 ? 4.726 -1.672 -4.697 1.00 92.19 84 ILE A N 1
ATOM 667 C CA . ILE A 1 84 ? 5.272 -2.918 -5.255 1.00 92.19 84 ILE A CA 1
ATOM 668 C C . ILE A 1 84 ? 4.620 -3.219 -6.606 1.00 92.19 84 ILE A C 1
ATOM 670 O O . ILE A 1 84 ? 5.325 -3.525 -7.561 1.00 92.19 84 ILE A O 1
ATOM 674 N N . PHE A 1 85 ? 3.298 -3.084 -6.715 1.00 93.50 85 PHE A N 1
ATOM 675 C CA . PHE A 1 85 ? 2.583 -3.314 -7.967 1.00 93.50 85 PHE A CA 1
ATOM 676 C C . PHE A 1 85 ? 3.111 -2.423 -9.100 1.00 93.50 85 PHE A C 1
ATOM 678 O O . PHE A 1 85 ? 3.523 -2.926 -10.143 1.00 93.50 85 PHE A O 1
ATOM 685 N N . TRP A 1 86 ? 3.167 -1.105 -8.889 1.00 94.06 86 TRP A N 1
ATOM 686 C CA . TRP A 1 86 ? 3.642 -0.179 -9.923 1.00 94.06 86 TRP A CA 1
ATOM 687 C C . TRP A 1 86 ? 5.138 -0.310 -10.208 1.00 94.06 86 TRP A C 1
ATOM 689 O O . TRP A 1 86 ? 5.559 -0.063 -11.338 1.00 94.06 86 TRP A O 1
ATOM 699 N N . PHE A 1 87 ? 5.925 -0.757 -9.227 1.00 92.44 87 PHE A N 1
ATOM 700 C CA . PHE A 1 87 ? 7.315 -1.142 -9.448 1.00 92.44 87 PHE A CA 1
ATOM 701 C C . PHE A 1 87 ? 7.446 -2.363 -10.362 1.00 92.44 87 PHE A C 1
ATOM 703 O O . PHE A 1 87 ? 8.303 -2.378 -11.232 1.00 92.44 87 PHE A O 1
ATOM 710 N N . VAL A 1 88 ? 6.600 -3.379 -10.205 1.00 91.00 88 VAL A N 1
ATOM 711 C CA . VAL A 1 88 ? 6.642 -4.572 -11.066 1.00 91.00 88 VAL A CA 1
ATOM 712 C C . VAL A 1 88 ? 6.203 -4.244 -12.493 1.00 91.00 88 VAL A C 1
ATOM 714 O O . VAL A 1 88 ? 6.805 -4.737 -13.439 1.00 91.00 88 VAL A O 1
ATOM 717 N N . VAL A 1 89 ? 5.182 -3.396 -12.658 1.00 91.00 89 VAL A N 1
ATOM 718 C CA . VAL A 1 89 ? 4.627 -3.066 -13.983 1.00 91.00 89 VAL A CA 1
ATOM 719 C C . VAL A 1 89 ? 5.518 -2.101 -14.769 1.00 91.00 89 VAL A C 1
ATOM 721 O O . VAL A 1 89 ? 5.713 -2.292 -15.965 1.00 91.00 89 VAL A O 1
ATOM 724 N N . LEU A 1 90 ? 6.035 -1.047 -14.127 1.00 91.62 90 LEU A N 1
ATOM 725 C CA . LEU A 1 90 ? 6.755 0.044 -14.804 1.00 91.62 90 LEU A CA 1
ATOM 726 C C . LEU A 1 90 ? 8.198 0.230 -14.307 1.00 91.62 90 LEU A C 1
ATOM 728 O O . LEU A 1 90 ? 8.903 1.113 -14.792 1.00 91.62 90 LEU A O 1
ATOM 732 N N . GLY A 1 91 ? 8.649 -0.544 -13.322 1.00 90.81 91 GLY A N 1
ATOM 733 C CA . GLY A 1 91 ? 9.947 -0.355 -12.676 1.00 90.81 91 GLY A CA 1
ATOM 734 C C . GLY A 1 91 ? 9.982 0.847 -11.727 1.00 90.81 91 GLY A C 1
ATOM 735 O O . GLY A 1 91 ? 8.971 1.322 -11.201 1.00 90.81 91 GLY A O 1
ATOM 736 N N . VAL A 1 92 ? 11.188 1.387 -11.541 1.00 90.44 92 VAL A N 1
ATOM 737 C CA . VAL A 1 92 ? 11.454 2.598 -10.746 1.00 90.44 92 VAL A CA 1
ATOM 738 C C . VAL A 1 92 ? 10.520 3.774 -11.072 1.00 90.44 92 VAL A C 1
ATOM 740 O O . VAL A 1 92 ? 9.971 4.341 -10.123 1.00 90.44 92 VAL A O 1
ATOM 743 N N . PRO A 1 93 ? 10.282 4.161 -12.346 1.00 92.25 93 PRO A N 1
ATOM 744 C CA . PRO A 1 93 ? 9.438 5.321 -12.627 1.00 92.25 93 PRO A CA 1
ATOM 745 C C . PRO A 1 93 ? 7.989 5.122 -12.164 1.00 92.25 93 PRO A C 1
ATOM 747 O O . PRO A 1 93 ? 7.373 6.087 -11.718 1.00 92.25 93 PRO A O 1
ATOM 750 N N . GLY A 1 94 ? 7.458 3.893 -12.177 1.00 91.75 94 GLY A N 1
ATOM 751 C CA . GLY A 1 94 ? 6.121 3.601 -11.649 1.00 91.75 94 GLY A CA 1
ATOM 752 C C . GLY A 1 94 ? 6.022 3.784 -10.139 1.00 91.75 94 GLY A C 1
ATOM 753 O O . GLY A 1 94 ? 5.098 4.436 -9.650 1.00 91.75 94 GLY A O 1
ATOM 754 N N . ALA A 1 95 ? 7.000 3.253 -9.402 1.00 93.19 95 ALA A N 1
ATOM 755 C CA . ALA A 1 95 ? 7.067 3.405 -7.949 1.00 93.19 95 ALA A CA 1
ATOM 756 C C . ALA A 1 95 ? 7.152 4.882 -7.538 1.00 93.19 95 ALA A C 1
ATOM 758 O O . ALA A 1 95 ? 6.420 5.324 -6.650 1.00 93.19 95 ALA A O 1
ATOM 759 N N . VAL A 1 96 ? 8.007 5.649 -8.224 1.00 93.19 96 VAL A N 1
ATOM 760 C CA . VAL A 1 96 ? 8.192 7.083 -7.973 1.00 93.19 96 VAL A CA 1
ATOM 761 C C . VAL A 1 96 ? 6.936 7.869 -8.336 1.00 93.19 96 VAL A C 1
ATOM 763 O O . VAL A 1 96 ? 6.482 8.673 -7.525 1.00 93.19 96 VAL A O 1
ATOM 766 N N . LEU A 1 97 ? 6.332 7.619 -9.503 1.00 92.94 97 LEU A N 1
ATOM 767 C CA . LEU A 1 97 ? 5.096 8.282 -9.924 1.00 92.94 97 LEU A CA 1
ATOM 768 C C . LEU A 1 97 ? 3.994 8.089 -8.883 1.00 92.94 97 LEU A C 1
ATOM 770 O O . LEU A 1 97 ? 3.382 9.061 -8.440 1.00 92.94 97 LEU A O 1
ATOM 774 N N . TYR A 1 98 ? 3.776 6.849 -8.450 1.00 93.19 98 TYR A N 1
ATOM 775 C CA . TYR A 1 98 ? 2.772 6.569 -7.440 1.00 93.19 98 TYR A CA 1
ATOM 776 C C . TYR A 1 98 ? 3.106 7.231 -6.098 1.00 93.19 98 TYR A C 1
ATOM 778 O O . TYR A 1 98 ? 2.242 7.881 -5.511 1.00 93.19 98 TYR A O 1
ATOM 786 N N . ALA A 1 99 ? 4.353 7.137 -5.625 1.00 91.38 99 ALA A N 1
ATOM 787 C CA . ALA A 1 99 ? 4.773 7.772 -4.377 1.00 91.38 99 ALA A CA 1
ATOM 788 C C . ALA A 1 99 ? 4.601 9.300 -4.414 1.00 91.38 99 ALA A C 1
ATOM 790 O O . ALA A 1 99 ? 4.190 9.891 -3.411 1.00 91.38 99 ALA A O 1
ATOM 791 N N . LEU A 1 100 ? 4.851 9.936 -5.561 1.00 89.81 100 LEU A N 1
ATOM 792 C CA . LEU A 1 100 ? 4.607 11.360 -5.772 1.00 89.81 100 LEU A CA 1
ATOM 793 C C . LEU A 1 100 ? 3.112 11.676 -5.739 1.00 89.81 100 LEU A C 1
ATOM 795 O O . LEU A 1 100 ? 2.703 12.496 -4.923 1.00 89.81 100 LEU A O 1
ATOM 799 N N . VAL A 1 101 ? 2.286 11.006 -6.551 1.00 90.88 101 VAL A N 1
ATOM 800 C CA . VAL A 1 101 ? 0.823 11.217 -6.572 1.00 90.88 101 VAL A CA 1
ATOM 801 C C . VAL A 1 101 ? 0.230 11.024 -5.177 1.00 90.88 101 VAL A C 1
ATOM 803 O O . VAL A 1 101 ? -0.575 11.835 -4.722 1.00 90.88 101 VAL A O 1
ATOM 806 N N . ARG A 1 102 ? 0.682 9.990 -4.463 1.00 90.56 102 ARG A N 1
ATOM 807 C CA . ARG A 1 102 ? 0.321 9.703 -3.076 1.00 90.56 102 ARG A CA 1
ATOM 808 C C . ARG A 1 102 ? 0.663 10.872 -2.150 1.00 90.56 102 ARG A C 1
ATOM 810 O O . ARG A 1 102 ? -0.211 11.351 -1.434 1.00 90.56 102 ARG A O 1
ATOM 817 N N . THR A 1 103 ? 1.913 11.334 -2.186 1.00 87.81 103 THR A N 1
ATOM 818 C CA . THR A 1 1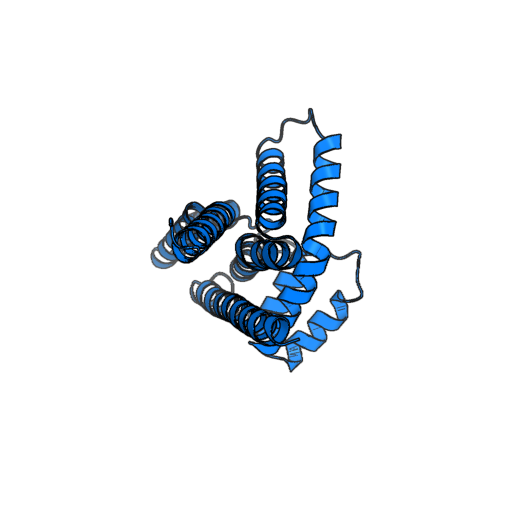03 ? 2.415 12.410 -1.316 1.00 87.81 103 THR A CA 1
ATOM 819 C C . THR A 1 103 ? 1.724 13.735 -1.616 1.00 87.81 103 THR A C 1
ATOM 821 O O . THR A 1 103 ? 1.307 14.424 -0.693 1.00 87.81 103 THR A O 1
ATOM 824 N N . TYR A 1 104 ? 1.517 14.067 -2.891 1.00 85.94 104 TYR A N 1
ATOM 825 C CA . TYR A 1 104 ? 0.740 15.240 -3.284 1.00 85.94 104 TYR A CA 1
ATOM 826 C C . TYR A 1 104 ? -0.711 15.146 -2.811 1.00 85.94 104 TYR A C 1
ATOM 828 O O . TYR A 1 104 ? -1.235 16.123 -2.290 1.00 85.94 104 TYR A O 1
ATOM 836 N N . ALA A 1 105 ? -1.357 13.983 -2.935 1.00 85.06 105 ALA A N 1
ATOM 837 C CA . ALA A 1 105 ? -2.713 13.795 -2.426 1.00 85.06 105 ALA A CA 1
ATOM 838 C C . ALA A 1 105 ? -2.795 13.994 -0.901 1.00 85.06 105 ALA A C 1
ATOM 840 O O . ALA A 1 105 ? -3.762 14.579 -0.420 1.00 85.06 105 ALA A O 1
ATOM 841 N N . ASP A 1 106 ? -1.785 13.543 -0.148 1.00 82.75 106 ASP A N 1
ATOM 842 C CA . ASP A 1 106 ? -1.725 13.736 1.306 1.00 82.75 106 ASP A CA 1
ATOM 843 C C . ASP A 1 106 ? -1.451 15.207 1.676 1.00 82.75 106 ASP A C 1
ATOM 845 O O . ASP A 1 106 ? -2.115 15.744 2.558 1.00 82.75 106 ASP A O 1
ATOM 849 N N . LEU A 1 107 ? -0.560 15.896 0.954 1.00 80.94 107 LEU A N 1
ATOM 850 C CA . LEU A 1 107 ? -0.273 17.322 1.170 1.00 80.94 107 LEU A CA 1
ATOM 851 C C . LEU A 1 107 ? -1.494 18.212 0.911 1.00 80.94 107 LEU A C 1
ATOM 853 O O . LEU A 1 107 ? -1.798 19.087 1.717 1.00 80.94 107 LEU A O 1
ATOM 857 N N . VAL A 1 108 ? -2.221 17.982 -0.190 1.00 78.19 108 VAL A N 1
ATOM 858 C CA . VAL A 1 108 ? -3.424 18.775 -0.501 1.00 78.19 108 VAL A CA 1
ATOM 859 C C . VAL A 1 108 ? -4.561 18.463 0.481 1.00 78.19 108 VAL A C 1
ATOM 861 O O . VAL A 1 108 ? -5.421 19.308 0.716 1.00 78.19 108 VAL A O 1
ATOM 864 N N . ARG A 1 109 ? -4.569 17.271 1.092 1.00 72.31 109 ARG A N 1
ATOM 865 C CA . ARG A 1 109 ? -5.525 16.936 2.151 1.00 72.31 109 ARG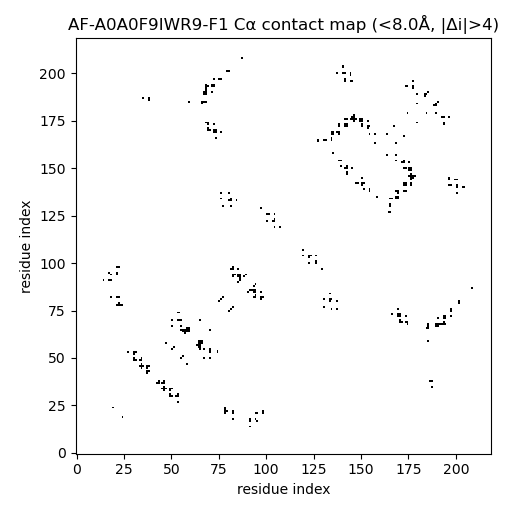 A CA 1
ATOM 866 C C . ARG A 1 109 ? -5.256 17.722 3.436 1.00 72.31 109 ARG A C 1
ATOM 868 O O . ARG A 1 109 ? -6.222 18.174 4.039 1.00 72.31 109 ARG A O 1
ATOM 875 N N . ASP A 1 110 ? -4.001 17.889 3.846 1.00 69.81 110 ASP A N 1
ATOM 876 C CA . ASP A 1 110 ? -3.657 18.627 5.073 1.00 69.81 110 ASP A CA 1
ATOM 877 C C . ASP A 1 110 ? -3.820 20.149 4.903 1.00 69.81 110 ASP A C 1
ATOM 879 O O . ASP A 1 110 ? -4.287 20.835 5.813 1.00 69.81 110 ASP A O 1
ATOM 883 N N . ASP A 1 111 ? -3.507 20.692 3.723 1.00 65.56 111 ASP A N 1
ATOM 884 C CA . ASP A 1 111 ? -3.517 22.137 3.468 1.00 65.56 111 ASP A CA 1
ATOM 885 C C . ASP A 1 111 ? -4.894 22.624 2.971 1.00 65.56 111 ASP A C 1
ATOM 887 O O . ASP A 1 111 ? -5.057 23.008 1.815 1.00 65.56 111 ASP A O 1
ATOM 891 N N . HIS A 1 112 ? -5.906 22.598 3.855 1.00 56.91 112 HIS A N 1
ATOM 892 C CA . HIS A 1 112 ? -7.326 22.969 3.635 1.00 56.91 112 HIS A CA 1
ATOM 893 C C . HIS A 1 112 ? -7.595 24.376 3.023 1.00 56.91 112 HIS A C 1
ATOM 895 O O . HIS A 1 112 ? -8.736 24.845 2.992 1.00 56.91 112 HIS A O 1
ATOM 901 N N . LYS A 1 113 ? -6.584 25.088 2.511 1.00 55.28 113 LYS A N 1
ATOM 902 C CA . LYS A 1 113 ? -6.713 26.391 1.851 1.00 55.28 113 LYS A CA 1
ATOM 903 C C . LYS A 1 113 ? -7.168 26.225 0.394 1.00 55.28 113 LYS A C 1
ATOM 905 O O . LYS A 1 113 ? -6.427 25.846 -0.506 1.00 55.28 113 LYS A O 1
ATOM 910 N N . VAL A 1 114 ? -8.433 26.581 0.192 1.00 55.22 114 VAL A N 1
ATOM 911 C CA . VAL A 1 114 ? -9.364 26.370 -0.937 1.00 55.22 114 VAL A CA 1
ATOM 912 C C . VAL A 1 114 ? -8.914 26.888 -2.331 1.00 55.22 114 VAL A C 1
ATOM 914 O O . VAL A 1 114 ? -9.686 26.859 -3.284 1.00 55.22 114 VAL A O 1
ATOM 917 N N . ALA A 1 115 ? -7.660 27.298 -2.541 1.00 59.78 115 ALA A N 1
ATOM 918 C CA . ALA A 1 115 ? -7.217 27.884 -3.816 1.00 59.78 115 ALA A CA 1
ATOM 919 C C . ALA A 1 115 ? -7.019 26.870 -4.972 1.00 59.78 115 ALA A C 1
ATOM 921 O O . ALA A 1 115 ? -7.002 27.267 -6.135 1.00 59.78 115 ALA A O 1
ATOM 922 N N . TYR A 1 116 ? -6.907 25.562 -4.693 1.00 61.50 116 TYR A N 1
ATOM 923 C CA . TYR A 1 116 ? -6.583 24.529 -5.699 1.00 61.50 116 TYR A CA 1
ATOM 924 C C . TYR A 1 116 ? -7.623 23.399 -5.821 1.00 61.50 116 TYR A C 1
ATOM 926 O O . TYR A 1 116 ? -7.283 22.267 -6.172 1.00 61.50 116 TYR A O 1
ATOM 934 N N . ALA A 1 117 ? -8.908 23.693 -5.596 1.00 64.06 117 ALA A N 1
ATOM 935 C CA . ALA A 1 117 ? -9.991 22.698 -5.625 1.00 64.06 117 ALA A CA 1
ATOM 936 C C . ALA A 1 117 ? -10.053 21.860 -6.926 1.00 64.06 117 ALA A C 1
ATOM 938 O O . ALA A 1 117 ? -10.337 20.661 -6.892 1.00 64.06 117 ALA A O 1
ATOM 939 N N . HIS A 1 118 ? -9.727 22.454 -8.080 1.00 68.56 118 HIS A N 1
ATOM 940 C CA . HIS A 1 118 ? -9.700 21.727 -9.355 1.00 68.56 118 HIS A CA 1
ATOM 941 C C . HIS A 1 118 ? -8.563 20.692 -9.418 1.00 68.56 118 HIS A C 1
ATOM 943 O O . HIS A 1 118 ? -8.783 19.539 -9.792 1.00 68.56 118 HIS A O 1
ATOM 949 N N . ARG A 1 119 ? -7.344 21.072 -9.003 1.00 71.12 119 ARG A N 1
ATOM 950 C CA . ARG A 1 119 ? -6.196 20.146 -8.956 1.00 71.12 119 ARG A CA 1
ATOM 951 C C . ARG A 1 119 ? -6.403 19.058 -7.908 1.00 71.12 119 ARG A C 1
ATOM 953 O O . ARG A 1 119 ? -6.046 17.912 -8.159 1.00 71.12 119 ARG A O 1
ATOM 960 N N . PHE A 1 120 ? -7.050 19.392 -6.793 1.00 74.94 120 PHE A N 1
ATOM 961 C CA . PHE A 1 120 ? -7.453 18.430 -5.771 1.00 74.94 120 PHE A CA 1
ATOM 962 C C . PHE A 1 120 ? -8.343 17.320 -6.344 1.00 74.94 120 PHE A C 1
ATOM 964 O O . PHE A 1 120 ? -8.031 16.138 -6.189 1.00 74.94 120 PHE A O 1
ATOM 971 N N . LYS A 1 121 ? -9.409 17.679 -7.077 1.00 80.50 121 LYS A N 1
ATOM 972 C CA . LYS A 1 121 ? -10.320 16.694 -7.681 1.00 80.50 121 LYS A CA 1
ATOM 973 C C . LYS A 1 121 ? -9.608 15.800 -8.698 1.00 80.50 121 LYS A C 1
ATOM 975 O O . LYS A 1 121 ? -9.830 14.589 -8.699 1.00 80.50 121 LYS A O 1
ATOM 980 N N . LEU A 1 122 ? -8.731 16.371 -9.526 1.00 84.56 122 LEU A N 1
ATOM 981 C CA . LEU A 1 122 ? -7.941 15.605 -10.495 1.00 84.56 122 LEU A CA 1
ATOM 982 C C . LEU A 1 122 ? -6.991 14.617 -9.811 1.00 84.56 122 LEU A C 1
ATOM 984 O O . LEU A 1 122 ? -7.009 13.441 -10.156 1.00 84.56 122 LEU A O 1
ATOM 988 N N . ILE A 1 123 ? -6.216 15.055 -8.814 1.00 85.19 123 ILE A N 1
ATOM 989 C CA . ILE A 1 123 ? -5.270 14.189 -8.093 1.00 85.19 123 ILE A CA 1
ATOM 990 C C . ILE A 1 123 ? -6.010 13.043 -7.396 1.00 85.19 123 ILE A C 1
ATOM 992 O O . ILE A 1 123 ? -5.586 11.894 -7.498 1.00 85.19 123 ILE A O 1
ATOM 996 N N . HIS A 1 124 ? -7.143 13.319 -6.745 1.00 82.69 124 HIS A N 1
ATOM 997 C CA . HIS A 1 124 ? -7.947 12.269 -6.119 1.00 82.69 124 HIS A CA 1
ATOM 998 C C . HIS A 1 124 ? -8.558 11.295 -7.125 1.00 82.69 124 HIS A C 1
ATOM 1000 O O . HIS A 1 124 ? -8.612 10.100 -6.846 1.00 82.69 124 HIS A O 1
ATOM 1006 N N . THR A 1 125 ? -8.982 11.782 -8.293 1.00 85.88 125 THR A N 1
ATOM 1007 C CA . THR A 1 125 ? -9.507 10.926 -9.366 1.00 85.88 125 THR A CA 1
ATOM 1008 C C . THR A 1 125 ? -8.401 10.041 -9.940 1.00 85.88 125 THR A C 1
ATOM 1010 O O . THR A 1 125 ? -8.594 8.838 -10.082 1.00 85.88 125 THR A O 1
ATOM 1013 N N . LEU A 1 126 ? -7.219 10.605 -10.205 1.00 88.00 126 LEU A N 1
ATOM 1014 C CA . LEU A 1 126 ? -6.054 9.850 -10.669 1.00 88.00 126 LEU A CA 1
ATOM 1015 C C . 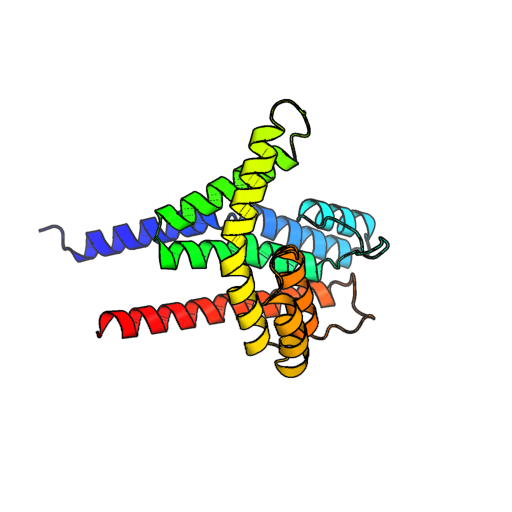LEU A 1 126 ? -5.639 8.789 -9.653 1.00 88.00 126 LEU A C 1
ATOM 1017 O O . LEU A 1 126 ? -5.454 7.635 -10.019 1.00 88.00 126 LEU A O 1
ATOM 1021 N N . LEU A 1 127 ? -5.548 9.160 -8.375 1.00 88.12 127 LEU A N 1
ATOM 1022 C CA . LEU A 1 127 ? -5.221 8.231 -7.300 1.00 88.12 127 LEU A CA 1
ATOM 1023 C C . LEU A 1 127 ? -6.275 7.123 -7.173 1.00 88.12 127 LEU A C 1
ATOM 1025 O O . LEU A 1 127 ? -5.913 5.971 -6.977 1.00 88.12 127 LEU A O 1
ATOM 1029 N N . PHE A 1 128 ? -7.563 7.438 -7.334 1.00 88.00 128 PHE A N 1
ATOM 1030 C CA . PHE A 1 128 ? -8.624 6.432 -7.326 1.00 88.00 128 PHE A CA 1
ATOM 1031 C C . PHE A 1 128 ? -8.445 5.401 -8.446 1.00 88.00 128 PHE A C 1
ATOM 1033 O O . PHE A 1 128 ? -8.519 4.203 -8.187 1.00 88.00 128 PHE A O 1
ATOM 1040 N N . TRP A 1 129 ? -8.169 5.842 -9.672 1.00 88.88 129 TRP A N 1
ATOM 1041 C CA . TRP A 1 129 ? -7.926 4.932 -10.795 1.00 88.88 129 TRP A CA 1
ATOM 1042 C C . TRP A 1 129 ? -6.634 4.133 -10.634 1.00 88.88 129 TRP A C 1
ATOM 1044 O O . TRP A 1 129 ? -6.592 2.943 -10.936 1.00 88.88 129 TRP A O 1
ATOM 1054 N N . LEU A 1 130 ? -5.594 4.770 -10.107 1.00 89.00 130 LEU A N 1
ATOM 1055 C CA . LEU A 1 130 ? -4.300 4.146 -9.888 1.00 89.00 130 LEU A CA 1
ATOM 1056 C C . LEU A 1 130 ? -4.364 3.093 -8.770 1.00 89.00 130 LEU A C 1
ATOM 1058 O O . LEU A 1 130 ? -3.768 2.027 -8.907 1.00 89.00 130 LEU A O 1
ATOM 1062 N N . ASP A 1 131 ? -5.134 3.350 -7.711 1.00 92.06 131 ASP A N 1
ATOM 1063 C CA . ASP A 1 131 ? -5.394 2.402 -6.625 1.00 92.06 131 ASP A CA 1
ATOM 1064 C C . ASP A 1 131 ? -6.412 1.322 -7.027 1.00 92.06 131 ASP A C 1
ATOM 1066 O O . ASP A 1 131 ? -6.485 0.289 -6.362 1.00 92.06 131 ASP A O 1
ATOM 1070 N N . TRP A 1 132 ? -7.186 1.521 -8.104 1.00 91.19 132 TRP A N 1
ATOM 1071 C CA . TRP A 1 132 ? -8.284 0.627 -8.473 1.00 91.19 132 TRP A CA 1
ATOM 1072 C C . TRP A 1 132 ? -7.788 -0.796 -8.742 1.00 91.19 132 TRP A C 1
ATOM 1074 O O . TRP A 1 132 ? -8.247 -1.738 -8.095 1.00 91.19 132 TRP A O 1
ATOM 1084 N N . LEU A 1 133 ? -6.818 -0.958 -9.641 1.00 90.50 133 LEU A N 1
ATOM 1085 C CA . LEU A 1 133 ? -6.299 -2.274 -10.012 1.00 90.50 133 LEU A CA 1
ATOM 1086 C C . LEU A 1 133 ? -5.502 -2.937 -8.867 1.00 90.50 133 LEU A C 1
ATOM 1088 O O . LEU A 1 133 ? -5.829 -4.074 -8.504 1.00 90.50 133 LEU A O 1
ATOM 1092 N N . PRO A 1 134 ? -4.535 -2.252 -8.217 1.00 91.44 134 PRO A N 1
ATOM 1093 C CA . PRO A 1 134 ? -3.810 -2.823 -7.088 1.00 91.44 134 PRO A CA 1
ATOM 1094 C C . PRO A 1 134 ? -4.732 -3.217 -5.935 1.00 91.44 134 PRO A C 1
ATOM 1096 O O . PRO A 1 134 ? -4.467 -4.225 -5.289 1.00 91.44 134 PRO A O 1
ATOM 1099 N N . ALA A 1 135 ? -5.810 -2.470 -5.662 1.00 92.44 135 ALA A N 1
ATOM 1100 C CA . ALA A 1 135 ? -6.722 -2.774 -4.557 1.00 92.44 135 ALA A CA 1
ATOM 1101 C C . ALA A 1 135 ? -7.412 -4.130 -4.732 1.00 92.44 135 ALA A C 1
ATOM 1103 O O . ALA A 1 135 ? -7.549 -4.875 -3.763 1.00 92.44 135 ALA A O 1
ATOM 1104 N N . ARG A 1 136 ? -7.821 -4.479 -5.959 1.00 91.69 136 ARG A N 1
ATOM 1105 C CA . ARG A 1 136 ? -8.495 -5.758 -6.261 1.00 91.69 136 ARG A CA 1
ATOM 1106 C C . ARG A 1 136 ? -7.528 -6.917 -6.125 1.00 91.69 136 ARG A C 1
ATOM 1108 O O . ARG A 1 136 ? -7.867 -7.910 -5.484 1.00 91.69 136 ARG A O 1
ATOM 1115 N N . ILE A 1 137 ? -6.321 -6.736 -6.660 1.00 91.31 137 ILE A N 1
ATOM 1116 C CA . ILE A 1 137 ? -5.238 -7.706 -6.541 1.00 91.31 137 ILE A CA 1
ATOM 1117 C C . ILE A 1 137 ? -4.908 -7.908 -5.066 1.00 91.31 137 ILE A C 1
ATOM 1119 O O . ILE A 1 137 ? -5.027 -9.033 -4.602 1.00 91.31 137 ILE A O 1
ATOM 1123 N N . ALA A 1 138 ? -4.597 -6.840 -4.320 1.00 91.88 138 ALA A N 1
ATOM 1124 C CA . ALA A 1 138 ? -4.278 -6.870 -2.887 1.00 91.88 138 ALA A CA 1
ATOM 1125 C C . ALA A 1 138 ? -5.360 -7.568 -2.053 1.00 91.88 138 ALA A C 1
ATOM 1127 O O . ALA A 1 138 ? -5.050 -8.374 -1.173 1.00 91.88 138 ALA A O 1
ATOM 1128 N N . SER A 1 139 ? -6.627 -7.276 -2.362 1.00 90.94 139 SER A N 1
ATOM 1129 C CA . SER A 1 139 ? -7.777 -7.879 -1.691 1.00 90.94 139 SER A CA 1
ATOM 1130 C C . SER A 1 139 ? -7.880 -9.376 -1.968 1.00 90.94 139 SER A C 1
ATOM 1132 O O . SER A 1 139 ? -8.154 -10.132 -1.042 1.00 90.94 139 SER A O 1
ATOM 1134 N N . PHE A 1 140 ? -7.576 -9.817 -3.194 1.00 91.44 140 PHE A N 1
ATOM 1135 C CA . PHE A 1 140 ? -7.480 -11.238 -3.529 1.00 91.44 140 PHE A CA 1
ATOM 1136 C C . PHE A 1 140 ? -6.388 -11.947 -2.711 1.00 91.44 140 PHE A C 1
ATOM 1138 O O . PHE A 1 140 ? -6.606 -13.051 -2.219 1.00 91.44 140 PHE A O 1
ATOM 1145 N N . GLY A 1 141 ? -5.242 -11.301 -2.477 1.00 90.19 141 GLY A N 1
ATOM 1146 C CA . GLY A 1 141 ? -4.183 -11.867 -1.635 1.00 90.19 141 GLY A CA 1
ATOM 1147 C C . GLY A 1 141 ? -4.620 -12.104 -0.185 1.00 90.19 141 GLY A C 1
ATOM 1148 O O . GLY A 1 141 ? -4.280 -13.134 0.400 1.00 90.19 141 GLY A O 1
ATOM 1149 N N . TYR A 1 142 ? -5.468 -11.233 0.379 1.00 89.94 142 TYR A N 1
ATOM 1150 C CA . TYR A 1 142 ? -6.050 -11.479 1.705 1.00 89.94 142 TYR A CA 1
ATOM 1151 C C . TYR A 1 142 ? -6.921 -12.742 1.743 1.00 89.94 142 TYR A C 1
ATOM 1153 O O . TYR A 1 142 ? -6.932 -13.426 2.764 1.00 89.94 142 TYR A O 1
ATOM 1161 N N . LEU A 1 143 ? -7.590 -13.096 0.639 1.00 90.00 143 LEU A N 1
ATOM 1162 C CA . LEU A 1 143 ? -8.398 -14.320 0.544 1.00 90.00 143 LEU A CA 1
ATOM 1163 C C . LEU A 1 143 ? -7.545 -15.580 0.650 1.00 90.00 143 LEU A C 1
ATOM 1165 O O . LEU A 1 143 ? -7.942 -16.540 1.301 1.00 90.00 143 LEU A O 1
ATOM 1169 N N . VAL A 1 144 ? -6.383 -15.566 -0.004 1.00 87.94 144 VAL A N 1
ATOM 1170 C CA . VAL A 1 144 ? -5.458 -16.706 -0.059 1.00 87.94 144 VAL A CA 1
ATOM 1171 C C . VAL A 1 144 ? -4.805 -16.956 1.303 1.00 87.94 144 VAL A C 1
ATOM 1173 O O . VAL A 1 144 ? -4.486 -18.089 1.651 1.00 87.94 144 VAL A O 1
ATOM 1176 N N . ILE A 1 145 ? -4.589 -15.896 2.080 1.00 88.69 145 ILE A N 1
ATOM 1177 C CA . ILE A 1 145 ? -3.773 -15.934 3.301 1.00 88.69 145 ILE A CA 1
ATOM 1178 C C . ILE A 1 145 ? -4.620 -16.048 4.568 1.00 88.69 145 ILE A C 1
ATOM 1180 O O . ILE A 1 145 ? -4.155 -16.622 5.563 1.00 88.69 145 ILE A O 1
ATOM 1184 N N . GLY A 1 146 ? -5.821 -15.472 4.536 1.00 85.00 146 GLY A N 1
ATOM 1185 C CA . GLY A 1 146 ? -6.810 -15.529 5.604 1.00 85.00 146 GLY A CA 1
ATOM 1186 C C . GLY A 1 146 ? -7.896 -16.568 5.329 1.00 85.00 146 GLY A C 1
ATOM 1187 O O . GLY A 1 146 ? -7.664 -17.619 4.732 1.00 85.00 146 GLY A O 1
ATOM 1188 N N . ASN A 1 147 ? -9.112 -16.277 5.782 1.00 85.06 147 ASN A N 1
ATOM 1189 C CA . ASN A 1 147 ? -10.264 -17.139 5.576 1.00 85.06 147 ASN A CA 1
ATOM 1190 C C . ASN A 1 147 ? -10.866 -16.949 4.176 1.00 85.06 147 ASN A C 1
ATOM 1192 O O . ASN A 1 147 ? -11.667 -16.039 3.937 1.00 85.06 147 ASN A O 1
ATOM 1196 N N . PHE A 1 148 ? -10.522 -17.865 3.270 1.00 85.12 148 PHE A N 1
ATOM 1197 C CA . PHE A 1 148 ? -10.978 -17.847 1.881 1.00 85.12 148 PHE A CA 1
ATOM 1198 C C . PHE A 1 148 ? -12.507 -17.812 1.733 1.00 85.12 148 PHE A C 1
ATOM 1200 O O . PHE A 1 148 ? -13.016 -17.078 0.892 1.00 85.12 148 PHE A O 1
ATOM 1207 N N . ASN A 1 149 ? -13.259 -18.560 2.548 1.00 84.31 149 ASN A N 1
ATOM 1208 C CA . ASN A 1 149 ? -14.707 -18.720 2.365 1.00 84.31 149 ASN A CA 1
ATOM 1209 C C . ASN A 1 149 ? -15.471 -17.401 2.613 1.00 84.31 149 ASN A C 1
ATOM 1211 O O . ASN A 1 149 ? -16.182 -16.895 1.737 1.00 84.31 149 ASN A O 1
ATOM 1215 N N . LYS A 1 150 ? -15.256 -16.781 3.783 1.00 82.19 150 LYS A N 1
ATOM 1216 C CA . LYS A 1 150 ? -15.889 -15.488 4.102 1.00 82.19 150 LYS A CA 1
ATOM 1217 C C . LYS A 1 150 ? -15.299 -14.342 3.284 1.00 82.19 150 LYS A C 1
ATOM 1219 O O . LYS A 1 150 ? -16.044 -13.477 2.824 1.00 82.19 150 LYS A O 1
ATOM 1224 N N . GLY A 1 151 ? -13.984 -14.353 3.066 1.00 81.19 151 GLY A N 1
ATOM 1225 C CA . GLY A 1 151 ? -13.315 -13.333 2.269 1.00 81.19 151 GLY A CA 1
ATOM 1226 C C . GLY A 1 151 ? -13.823 -13.303 0.825 1.00 81.19 151 GLY A C 1
ATOM 1227 O O . GLY A 1 151 ? -14.135 -12.229 0.324 1.00 81.19 151 GLY A O 1
ATOM 1228 N N . THR A 1 152 ? -13.958 -14.459 0.166 1.00 86.06 152 THR A N 1
ATOM 1229 C CA . THR A 1 152 ? -14.379 -14.537 -1.246 1.00 86.06 152 THR A CA 1
ATOM 1230 C C . THR A 1 152 ? -15.798 -14.024 -1.433 1.00 86.06 152 THR A C 1
ATOM 1232 O O . THR A 1 152 ? -16.053 -13.257 -2.358 1.00 86.06 152 THR A O 1
ATOM 1235 N N . SER A 1 153 ? -16.706 -14.380 -0.519 1.00 85.31 153 SER A N 1
ATOM 1236 C CA . SER A 1 153 ? -18.090 -13.892 -0.542 1.00 85.31 153 SER A CA 1
ATOM 1237 C C . SER A 1 153 ? -18.159 -12.362 -0.451 1.00 85.31 153 SER A C 1
ATOM 1239 O O . SER A 1 153 ? -18.941 -11.738 -1.160 1.00 85.31 153 SER A O 1
ATOM 1241 N N . CYS A 1 154 ? -17.306 -11.754 0.380 1.00 85.12 154 CYS A N 1
ATOM 1242 C CA . CYS A 1 154 ? -17.180 -10.301 0.512 1.00 85.12 154 CYS A CA 1
ATOM 1243 C C . CYS A 1 154 ? -16.524 -9.669 -0.729 1.00 85.12 154 CYS A C 1
ATOM 1245 O O . CYS A 1 154 ? -17.043 -8.718 -1.305 1.00 85.12 154 CYS A O 1
ATOM 1247 N N . TRP A 1 155 ? -15.402 -10.223 -1.189 1.00 88.19 155 TRP A N 1
ATOM 1248 C CA . TRP A 1 155 ? -14.640 -9.704 -2.324 1.00 88.19 155 TRP A CA 1
ATOM 1249 C C . TRP A 1 155 ? -15.439 -9.728 -3.628 1.00 88.19 155 TRP A C 1
ATOM 1251 O O . TRP A 1 155 ? -15.414 -8.750 -4.371 1.00 88.19 155 TRP A O 1
ATOM 1261 N N . LEU A 1 156 ? -16.204 -10.795 -3.881 1.00 85.56 156 LEU A N 1
ATOM 1262 C CA . LEU A 1 156 ? -17.007 -10.933 -5.096 1.00 85.56 156 LEU A CA 1
ATOM 1263 C C . LEU A 1 156 ? -18.067 -9.826 -5.224 1.00 85.56 156 LEU A C 1
ATOM 1265 O O . LEU A 1 156 ? -18.345 -9.381 -6.335 1.00 85.56 156 LEU A O 1
ATOM 1269 N N . GLN A 1 157 ? -18.596 -9.328 -4.100 1.00 84.62 157 GLN A N 1
ATOM 1270 C CA . GLN A 1 157 ? -19.534 -8.198 -4.083 1.00 84.62 157 GLN A CA 1
ATOM 1271 C C . GLN A 1 157 ? -18.870 -6.880 -4.511 1.00 84.62 157 GLN A C 1
ATOM 1273 O O . GLN A 1 157 ? -19.520 -6.038 -5.120 1.00 84.62 157 GLN A O 1
ATOM 1278 N N . TYR A 1 158 ? -17.576 -6.704 -4.227 1.00 84.25 158 TYR A N 1
ATOM 1279 C CA . TYR A 1 158 ? -16.834 -5.469 -4.506 1.00 84.25 158 TYR A CA 1
ATOM 1280 C C . TYR A 1 158 ? -15.996 -5.505 -5.790 1.00 84.25 158 TYR A C 1
ATOM 1282 O O . TYR A 1 158 ? -15.536 -4.464 -6.259 1.00 84.25 158 TYR A O 1
ATOM 1290 N N . VAL A 1 159 ? -15.758 -6.686 -6.362 1.00 81.12 159 VAL A N 1
ATOM 1291 C CA . VAL A 1 159 ? -14.924 -6.858 -7.563 1.00 81.12 159 VAL A CA 1
ATOM 1292 C C . VAL A 1 159 ? -15.517 -6.204 -8.794 1.00 81.12 159 VAL A C 1
ATOM 1294 O O . VAL A 1 159 ? -14.785 -5.569 -9.549 1.00 81.12 159 VAL A O 1
ATOM 1297 N N . LEU A 1 160 ? -16.826 -6.360 -8.986 1.00 79.62 160 LEU A N 1
ATOM 1298 C CA . LEU A 1 160 ? -17.541 -5.801 -10.134 1.00 79.62 160 LEU A CA 1
ATOM 1299 C C . LEU A 1 160 ? -18.092 -4.400 -9.850 1.00 79.62 160 LEU A C 1
ATOM 1301 O O . LEU A 1 160 ? -18.659 -3.772 -10.742 1.00 79.62 160 LEU A O 1
ATOM 1305 N N . ASP A 1 161 ? -17.910 -3.899 -8.627 1.00 82.12 161 ASP A N 1
ATOM 1306 C CA . ASP A 1 161 ? -18.360 -2.572 -8.238 1.00 82.12 161 ASP A CA 1
ATOM 1307 C C . ASP A 1 161 ? -17.241 -1.535 -8.445 1.00 82.12 161 ASP A C 1
ATOM 1309 O O . ASP A 1 161 ? -16.209 -1.503 -7.760 1.00 82.12 161 ASP A O 1
ATOM 1313 N N . PHE A 1 162 ? -17.457 -0.673 -9.438 1.00 76.94 162 PHE A N 1
ATOM 1314 C CA . PHE A 1 162 ? -16.564 0.429 -9.793 1.00 76.94 162 PHE A CA 1
ATOM 1315 C C . PHE A 1 162 ? -16.874 1.719 -9.025 1.00 76.94 162 PHE A C 1
ATOM 1317 O O . PHE A 1 162 ? -16.075 2.654 -9.060 1.00 76.94 162 PHE A O 1
ATOM 1324 N N . SER A 1 163 ? -18.015 1.791 -8.336 1.00 75.94 163 SER A N 1
ATOM 1325 C CA . SER A 1 163 ? -18.466 2.972 -7.598 1.00 75.94 163 SER A CA 1
ATOM 1326 C C . SER A 1 163 ? -17.996 2.972 -6.142 1.00 75.94 163 SER A C 1
ATOM 1328 O O . SER A 1 163 ? -17.937 4.030 -5.510 1.00 75.94 163 SER A O 1
ATOM 1330 N N . VAL A 1 164 ? -17.621 1.811 -5.600 1.00 83.38 164 VAL A N 1
ATOM 1331 C CA . VAL A 1 164 ? -17.128 1.695 -4.223 1.00 83.38 164 VAL A CA 1
ATOM 1332 C C . VAL A 1 164 ? -15.700 2.233 -4.090 1.00 83.38 164 VAL A C 1
ATOM 1334 O O . VAL A 1 164 ? -14.811 1.977 -4.901 1.00 83.38 164 VAL A O 1
ATOM 1337 N N . SER A 1 165 ? -15.459 2.967 -3.001 1.00 85.69 165 SER A N 1
ATOM 1338 C CA . SER A 1 165 ? -14.125 3.445 -2.631 1.00 85.69 165 SER A CA 1
ATOM 1339 C C . SER A 1 165 ? -13.145 2.281 -2.468 1.00 85.69 165 SER A C 1
ATOM 1341 O O . SER A 1 165 ? -13.402 1.370 -1.680 1.00 85.69 165 SER A O 1
ATOM 1343 N N . ASN A 1 166 ? -11.977 2.359 -3.118 1.00 89.12 166 ASN A N 1
ATOM 1344 C CA . ASN A 1 166 ? -10.911 1.348 -3.011 1.00 89.12 166 ASN A CA 1
ATOM 1345 C C . ASN A 1 166 ? -10.538 1.039 -1.557 1.00 89.12 166 ASN A C 1
ATOM 1347 O O . ASN A 1 166 ? -10.181 -0.089 -1.228 1.00 89.12 166 ASN A O 1
ATOM 1351 N N . ARG A 1 167 ? -10.680 2.033 -0.672 1.00 90.25 167 ARG A N 1
ATOM 1352 C CA . ARG A 1 167 ? -10.468 1.854 0.759 1.00 90.25 167 ARG A CA 1
ATOM 1353 C C . ARG A 1 167 ? -11.412 0.827 1.353 1.00 90.25 167 ARG A C 1
ATOM 1355 O O . ARG A 1 167 ? -10.931 -0.111 1.967 1.00 90.25 167 AR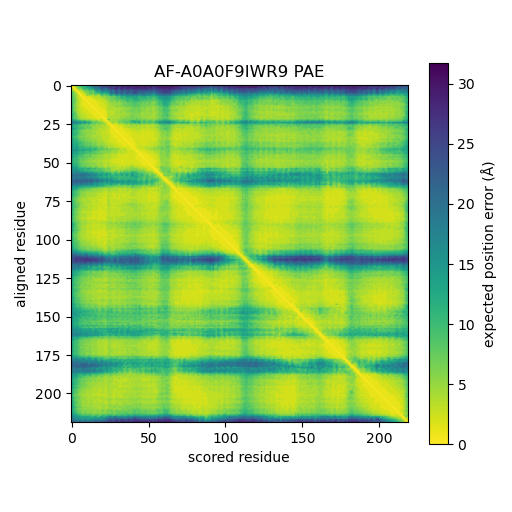G A O 1
ATOM 1362 N N . LYS A 1 168 ? -12.714 0.949 1.086 1.00 87.75 168 LYS A N 1
ATOM 1363 C CA . LYS A 1 168 ? -13.719 -0.002 1.574 1.00 87.75 168 LYS A CA 1
ATOM 1364 C C . LYS A 1 168 ? -13.471 -1.410 1.049 1.00 87.75 168 LYS A C 1
ATOM 1366 O O . LYS A 1 168 ? -13.591 -2.357 1.814 1.00 87.75 168 LYS A O 1
ATOM 1371 N N . VAL A 1 169 ? -13.076 -1.546 -0.219 1.00 90.06 169 VAL A N 1
ATOM 1372 C CA . VAL A 1 169 ? -12.767 -2.858 -0.813 1.00 90.06 169 VAL A CA 1
ATOM 1373 C C . VAL A 1 169 ? -11.641 -3.545 -0.038 1.00 90.06 169 VAL A C 1
ATOM 1375 O O . VAL A 1 169 ? -11.811 -4.671 0.425 1.00 90.06 169 VAL A O 1
ATOM 1378 N N . VAL A 1 170 ? -10.525 -2.843 0.171 1.00 90.88 170 VAL A N 1
ATOM 1379 C CA . VAL A 1 170 ? -9.351 -3.373 0.880 1.00 90.88 170 VAL A CA 1
ATOM 1380 C C . VAL A 1 170 ? -9.674 -3.651 2.349 1.00 90.88 170 VAL A C 1
ATOM 1382 O O . VAL A 1 170 ? -9.375 -4.736 2.844 1.00 90.88 170 VAL A O 1
ATOM 1385 N N . THR A 1 171 ? -10.304 -2.706 3.053 1.00 90.44 171 THR A N 1
ATOM 1386 C CA . THR A 1 171 ? -10.557 -2.829 4.495 1.00 90.44 171 THR A CA 1
ATOM 1387 C C . THR A 1 171 ? -11.615 -3.870 4.829 1.00 90.44 171 THR A C 1
ATOM 1389 O O . THR A 1 171 ? -11.424 -4.645 5.763 1.00 90.44 171 THR A O 1
ATOM 1392 N N . ASN A 1 172 ? -12.716 -3.925 4.077 1.00 88.38 172 ASN A N 1
ATOM 1393 C CA . ASN A 1 172 ? -13.795 -4.876 4.344 1.00 88.38 172 ASN A CA 1
ATOM 1394 C C . ASN A 1 172 ? -13.392 -6.293 3.938 1.00 88.38 172 ASN A C 1
ATOM 1396 O O . ASN A 1 172 ? -13.733 -7.242 4.641 1.00 88.38 172 ASN A O 1
ATOM 1400 N N . THR A 1 173 ? -12.619 -6.445 2.856 1.00 89.44 173 THR A N 1
ATOM 1401 C CA . THR A 1 173 ? -12.086 -7.760 2.475 1.00 89.44 173 THR A CA 1
ATOM 1402 C C . THR A 1 173 ? -11.059 -8.250 3.496 1.00 89.44 173 THR A C 1
ATOM 1404 O O . THR A 1 173 ? -11.130 -9.404 3.909 1.00 89.44 173 THR A O 1
ATOM 1407 N N . ALA A 1 174 ? -10.148 -7.384 3.959 1.00 88.69 174 ALA A N 1
ATOM 1408 C CA . ALA A 1 174 ? -9.179 -7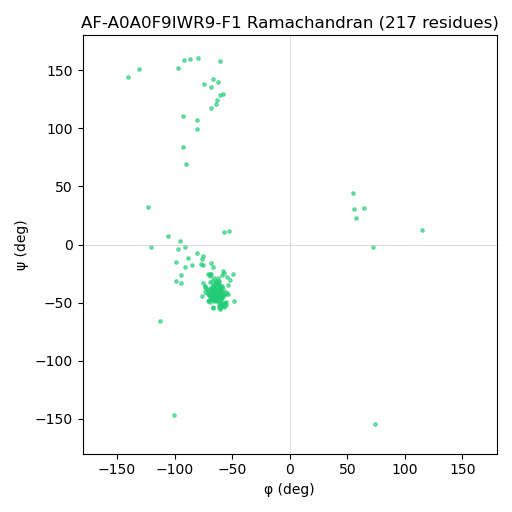.740 4.998 1.00 88.69 174 ALA A CA 1
ATOM 1409 C C . ALA A 1 174 ? -9.869 -8.131 6.315 1.00 88.69 174 ALA A C 1
ATOM 1411 O O . ALA A 1 174 ? -9.544 -9.165 6.897 1.00 88.69 174 ALA A O 1
ATOM 1412 N N . LEU A 1 175 ? -10.869 -7.355 6.747 1.00 88.31 175 LEU A N 1
ATOM 1413 C CA . LEU A 1 175 ? -11.651 -7.659 7.946 1.00 88.31 175 LEU A CA 1
ATOM 1414 C C . LEU A 1 175 ? -12.393 -9.000 7.826 1.00 88.31 175 LEU A C 1
ATOM 1416 O O . LEU A 1 175 ? -12.342 -9.820 8.743 1.00 88.31 175 LEU A O 1
ATOM 1420 N N . ALA A 1 176 ? -13.037 -9.250 6.683 1.00 86.00 176 ALA A N 1
ATOM 1421 C CA . ALA A 1 176 ? -13.734 -10.507 6.418 1.00 86.00 176 ALA A CA 1
ATOM 1422 C C . ALA A 1 176 ? -12.784 -11.718 6.368 1.00 86.00 176 ALA A C 1
ATOM 1424 O O . ALA A 1 176 ? -13.176 -12.819 6.765 1.00 86.00 176 ALA A O 1
ATOM 1425 N N . ALA A 1 177 ? -11.549 -11.521 5.895 1.00 85.38 177 ALA A N 1
ATOM 1426 C CA . ALA A 1 177 ? -10.532 -12.563 5.819 1.00 85.38 177 ALA A CA 1
ATOM 1427 C C . ALA A 1 177 ? -9.969 -12.944 7.199 1.00 85.38 177 ALA A C 1
ATOM 1429 O O . ALA A 1 177 ? -9.755 -14.128 7.442 1.00 85.38 177 ALA A O 1
ATOM 1430 N N . GLU A 1 178 ? -9.765 -11.990 8.110 1.00 83.88 178 GLU A N 1
ATOM 1431 C CA . GLU A 1 178 ? -9.173 -12.284 9.427 1.00 83.88 178 GLU A CA 1
ATOM 1432 C C . GLU A 1 178 ? -10.196 -12.752 10.477 1.00 83.88 178 GLU A C 1
ATOM 1434 O O . GLU A 1 178 ? -9.815 -13.364 11.468 1.00 83.88 178 GLU A O 1
ATOM 1439 N N . GLN A 1 179 ? -11.497 -12.517 10.254 1.00 76.62 179 GLN A N 1
ATOM 1440 C CA . GLN A 1 179 ? -12.586 -12.913 11.166 1.00 76.62 179 GLN A CA 1
ATOM 1441 C C . GLN A 1 179 ? -12.424 -12.396 12.602 1.00 76.62 179 GLN A C 1
ATOM 1443 O O . GLN A 1 179 ? -12.657 -13.123 13.565 1.00 76.62 179 GLN A O 1
ATOM 1448 N N . ILE A 1 180 ? -12.047 -11.129 12.753 1.00 72.62 180 ILE A N 1
ATOM 1449 C CA . ILE A 1 180 ? -11.929 -10.522 14.080 1.00 72.62 180 ILE A CA 1
ATOM 1450 C C . ILE A 1 180 ? -13.313 -10.479 14.736 1.00 72.62 180 ILE A C 1
ATOM 1452 O O . ILE A 1 180 ? -14.256 -9.904 14.189 1.00 72.62 180 ILE A O 1
ATOM 1456 N N . GLU A 1 181 ? -13.438 -11.123 15.896 1.00 67.12 181 GLU A N 1
ATOM 1457 C CA . GLU A 1 181 ? -14.647 -11.058 16.715 1.00 67.12 181 GLU A CA 1
ATOM 1458 C C . GLU A 1 181 ? -14.899 -9.619 17.169 1.00 67.12 181 GLU A C 1
ATOM 1460 O O . GLU A 1 181 ? -13.968 -8.923 17.576 1.00 67.12 181 GLU A O 1
ATOM 1465 N N . GLN A 1 182 ? -16.168 -9.191 17.170 1.00 63.19 182 GLN A N 1
ATOM 1466 C CA . GLN A 1 182 ? -16.531 -7.805 17.497 1.00 63.19 182 GLN A CA 1
ATOM 1467 C C . GLN A 1 182 ? -16.070 -7.360 18.896 1.00 63.19 182 GLN A C 1
ATOM 1469 O O . GLN A 1 182 ? -15.882 -6.173 19.134 1.00 63.19 182 GLN A O 1
ATOM 1474 N N . GLN A 1 183 ? -15.845 -8.312 19.806 1.00 59.09 183 GLN A N 1
ATOM 1475 C CA . GLN A 1 183 ? -15.352 -8.068 21.165 1.00 59.09 183 GLN A CA 1
ATOM 1476 C C . GLN A 1 183 ? -13.900 -7.567 21.221 1.00 59.09 183 GLN A C 1
ATOM 1478 O O . GLN A 1 183 ? -13.480 -7.053 22.252 1.00 59.09 183 GLN A O 1
ATOM 1483 N N . HIS A 1 184 ? -13.134 -7.707 20.137 1.00 66.88 184 HIS A N 1
ATOM 1484 C CA . HIS A 1 184 ? -11.725 -7.313 20.079 1.00 66.88 184 HIS A CA 1
ATOM 1485 C C . HIS A 1 184 ? -11.482 -6.028 19.271 1.00 66.88 184 HIS A C 1
ATOM 1487 O O . HIS A 1 184 ? -10.319 -5.682 19.035 1.00 66.88 184 HIS A O 1
ATOM 1493 N N . PHE A 1 185 ? -12.542 -5.327 18.848 1.00 68.94 185 PHE A N 1
ATOM 1494 C CA . PHE A 1 185 ? -12.417 -4.049 18.146 1.00 68.94 185 PHE A CA 1
ATOM 1495 C C . PHE A 1 185 ? -11.839 -2.951 19.041 1.00 68.94 185 PHE A C 1
ATOM 1497 O O . PHE A 1 185 ? -12.047 -2.939 20.255 1.00 68.94 185 PHE A O 1
ATOM 1504 N N . GLY A 1 186 ? -11.003 -2.094 18.452 1.00 66.31 186 GLY A N 1
ATOM 1505 C CA . GLY A 1 186 ? -10.329 -0.998 19.155 1.00 66.31 186 GLY A CA 1
ATOM 1506 C C . GLY A 1 186 ? -9.205 -1.436 20.105 1.00 66.31 186 GLY A C 1
ATOM 1507 O O . GLY A 1 186 ? -8.514 -0.595 20.680 1.00 66.31 186 GLY A O 1
ATOM 1508 N N . CYS A 1 187 ? -8.968 -2.744 20.250 1.00 72.94 187 CYS A N 1
ATOM 1509 C CA . CYS A 1 187 ? -7.933 -3.296 21.117 1.00 72.94 187 CYS A CA 1
ATOM 1510 C C . CYS A 1 187 ? -6.600 -3.526 20.387 1.00 72.94 187 CYS A C 1
ATOM 1512 O O . CYS A 1 187 ? -6.523 -3.745 19.174 1.00 72.94 187 CYS A O 1
ATOM 1514 N N . ALA A 1 188 ? -5.512 -3.600 21.163 1.00 78.50 188 ALA A N 1
ATOM 1515 C CA . ALA A 1 188 ? -4.174 -3.902 20.640 1.00 78.50 188 ALA A CA 1
ATOM 1516 C C . ALA A 1 188 ? -4.118 -5.268 19.926 1.00 78.50 188 ALA A C 1
ATOM 1518 O O . ALA A 1 188 ? -3.290 -5.474 19.030 1.00 78.50 188 ALA A O 1
ATOM 1519 N N . TYR A 1 189 ? -5.009 -6.190 20.307 1.00 82.38 189 TYR A N 1
ATOM 1520 C CA . TYR A 1 189 ? -5.158 -7.498 19.679 1.00 82.38 189 TYR A CA 1
ATOM 1521 C C . TYR A 1 189 ? -5.549 -7.382 18.203 1.00 82.38 189 TYR A C 1
ATOM 1523 O O . TYR A 1 189 ? -4.833 -7.917 17.354 1.00 82.38 189 TYR A O 1
ATOM 1531 N N . GLU A 1 190 ? -6.607 -6.628 17.879 1.00 84.50 190 GLU A N 1
ATOM 1532 C CA . GLU A 1 190 ? -7.035 -6.398 16.496 1.00 84.50 190 GLU A CA 1
ATOM 1533 C C . GLU A 1 190 ? -5.898 -5.800 15.663 1.00 84.50 190 GLU A C 1
ATOM 1535 O O . GLU A 1 190 ? -5.556 -6.319 14.598 1.00 84.50 190 GLU A O 1
ATOM 1540 N N . ALA A 1 191 ? -5.271 -4.735 16.171 1.00 84.38 191 ALA A N 1
ATOM 1541 C CA . ALA A 1 191 ? -4.195 -4.040 15.472 1.00 84.38 191 ALA A CA 1
ATOM 1542 C C . ALA A 1 191 ? -3.018 -4.979 15.154 1.00 84.38 191 ALA A C 1
ATOM 1544 O O . ALA A 1 191 ? -2.399 -4.905 14.089 1.00 84.38 191 ALA A O 1
ATOM 1545 N N . THR A 1 192 ? -2.703 -5.884 16.082 1.00 85.81 192 THR A N 1
ATOM 1546 C CA . THR A 1 192 ? -1.628 -6.869 15.928 1.00 85.81 192 THR A CA 1
ATOM 1547 C C . THR A 1 192 ? -2.012 -7.982 14.955 1.00 85.81 192 THR A C 1
ATOM 1549 O O . THR A 1 192 ? -1.181 -8.387 14.140 1.00 85.81 192 THR A O 1
ATOM 1552 N N . CYS A 1 193 ? -3.253 -8.463 15.020 1.00 86.56 193 CYS A N 1
ATOM 1553 C CA . CYS A 1 193 ? -3.812 -9.480 14.132 1.00 86.56 193 CYS A CA 1
ATOM 1554 C C . CYS A 1 193 ? -3.802 -8.987 12.674 1.00 86.56 193 CYS A C 1
ATOM 1556 O O . CYS A 1 193 ? -3.114 -9.557 11.825 1.00 86.56 193 CYS A O 1
ATOM 1558 N N . MET A 1 194 ? -4.378 -7.805 12.427 1.00 88.44 194 MET A N 1
ATOM 1559 C CA . MET A 1 194 ? -4.351 -7.152 11.114 1.00 88.44 194 MET A CA 1
ATOM 1560 C C . MET A 1 194 ? -2.930 -6.926 10.602 1.00 88.44 194 MET A C 1
ATOM 1562 O O . MET A 1 194 ? -2.631 -7.218 9.445 1.00 88.44 194 MET A O 1
ATOM 1566 N N . MET A 1 195 ? -2.008 -6.480 11.462 1.00 88.19 195 MET A N 1
ATOM 1567 C CA . MET A 1 195 ? -0.607 -6.304 11.075 1.00 88.19 195 MET A CA 1
ATOM 1568 C C . MET A 1 195 ? 0.059 -7.628 10.643 1.00 88.19 195 MET A C 1
ATOM 1570 O O . MET A 1 195 ? 0.917 -7.626 9.755 1.00 88.19 195 MET A O 1
ATOM 1574 N N . LYS A 1 196 ? -0.305 -8.770 11.245 1.00 89.19 196 LYS A N 1
ATOM 1575 C CA . LYS A 1 196 ? 0.200 -10.089 10.825 1.00 89.19 196 LYS A CA 1
ATOM 1576 C C . LYS A 1 196 ? -0.349 -10.479 9.454 1.00 89.19 196 LYS A C 1
ATOM 1578 O O . LYS A 1 196 ? 0.446 -10.872 8.597 1.00 89.19 196 LYS A O 1
ATOM 1583 N N . LEU A 1 197 ? -1.656 -10.324 9.228 1.00 89.69 197 LEU A N 1
ATOM 1584 C CA . LEU A 1 197 ? -2.289 -10.610 7.938 1.00 89.69 197 LEU A CA 1
ATOM 1585 C C . LEU A 1 197 ? -1.648 -9.796 6.809 1.00 89.69 197 LEU A C 1
ATOM 1587 O O . LEU A 1 197 ? -1.211 -10.356 5.804 1.00 89.69 197 LEU A O 1
ATOM 1591 N N . VAL A 1 198 ? -1.518 -8.479 6.988 1.00 91.31 198 VAL A N 1
ATOM 1592 C CA . VAL A 1 198 ? -0.993 -7.595 5.936 1.00 91.31 198 VAL A CA 1
ATOM 1593 C C . VAL A 1 198 ? 0.477 -7.870 5.620 1.00 91.31 198 VAL A C 1
ATOM 1595 O O . VAL A 1 198 ? 0.866 -7.851 4.456 1.00 91.31 198 VAL A O 1
ATOM 1598 N N . LYS A 1 199 ? 1.296 -8.212 6.624 1.00 90.88 199 LYS A N 1
ATOM 1599 C CA . LYS A 1 199 ? 2.694 -8.616 6.404 1.00 90.88 199 LYS A CA 1
ATOM 1600 C C . LYS A 1 199 ? 2.793 -9.921 5.625 1.00 90.88 199 LYS A C 1
ATOM 1602 O O . LYS A 1 199 ? 3.604 -10.009 4.706 1.00 90.88 199 LYS A O 1
ATOM 1607 N N . ARG A 1 200 ? 1.966 -10.916 5.966 1.00 93.31 200 ARG A N 1
ATOM 1608 C CA . ARG A 1 200 ? 1.882 -12.168 5.203 1.00 93.31 200 ARG A CA 1
ATOM 1609 C C . ARG A 1 200 ? 1.450 -11.892 3.761 1.00 93.31 200 ARG A C 1
ATOM 1611 O O . ARG A 1 200 ? 2.033 -12.477 2.858 1.00 93.31 200 ARG A O 1
ATOM 1618 N N . ASN A 1 201 ? 0.522 -10.954 3.544 1.00 93.25 201 ASN A N 1
ATOM 1619 C CA . ASN A 1 201 ? 0.092 -10.541 2.204 1.00 93.25 201 ASN A CA 1
ATOM 1620 C C . ASN A 1 201 ? 1.209 -9.922 1.370 1.00 93.25 201 ASN A C 1
ATOM 1622 O O . ASN A 1 201 ? 1.433 -10.333 0.236 1.00 93.25 201 ASN A O 1
ATOM 1626 N N . VAL A 1 202 ? 1.985 -9.009 1.951 1.00 92.38 202 VAL A N 1
ATOM 1627 C CA . VAL A 1 202 ? 3.159 -8.454 1.265 1.00 92.38 202 VAL A CA 1
ATOM 1628 C C . VAL A 1 202 ? 4.173 -9.552 0.925 1.00 92.38 202 VAL A C 1
ATOM 1630 O O . VAL A 1 202 ? 4.657 -9.595 -0.203 1.00 92.38 202 VAL A O 1
ATOM 1633 N N . LEU A 1 203 ? 4.468 -10.467 1.857 1.00 93.06 203 LEU A N 1
ATOM 1634 C CA . LEU A 1 203 ? 5.385 -11.585 1.599 1.00 93.06 203 LEU A CA 1
ATOM 1635 C C . LEU A 1 203 ? 4.881 -12.503 0.481 1.00 93.06 203 LEU A C 1
ATOM 1637 O O . LEU A 1 203 ? 5.662 -12.885 -0.383 1.00 93.06 203 LEU A O 1
ATOM 1641 N N . PHE A 1 204 ? 3.586 -12.813 0.465 1.00 92.81 204 PHE A N 1
ATOM 1642 C CA . PHE A 1 204 ? 2.964 -13.597 -0.597 1.00 92.81 204 PHE A CA 1
ATOM 1643 C C . PHE A 1 204 ? 3.150 -12.945 -1.973 1.00 92.81 204 PHE A C 1
ATOM 1645 O O . PHE A 1 204 ? 3.575 -13.624 -2.907 1.00 92.81 204 PHE A O 1
ATOM 1652 N N . TYR A 1 205 ? 2.935 -11.629 -2.095 1.00 91.00 205 TYR A N 1
ATOM 1653 C CA . TYR A 1 205 ? 3.213 -10.925 -3.351 1.00 91.00 205 TYR A CA 1
ATOM 1654 C C . TYR A 1 205 ? 4.678 -10.978 -3.743 1.00 91.00 205 TYR A C 1
ATOM 1656 O O . TYR A 1 205 ? 4.972 -11.225 -4.906 1.00 91.00 205 TYR A O 1
ATOM 1664 N N . LEU A 1 206 ? 5.599 -10.772 -2.801 1.00 91.75 206 LEU A N 1
ATOM 1665 C CA . LEU A 1 206 ? 7.030 -10.844 -3.095 1.00 91.75 206 LEU A CA 1
ATOM 1666 C C . LEU A 1 206 ? 7.433 -12.231 -3.609 1.00 91.75 206 LEU A C 1
ATOM 1668 O O . LEU A 1 206 ? 8.196 -12.317 -4.566 1.00 91.75 206 LEU A O 1
ATOM 1672 N N . VAL A 1 207 ? 6.884 -13.303 -3.030 1.00 93.12 207 VAL A N 1
ATOM 1673 C CA . VAL A 1 207 ? 7.101 -14.674 -3.516 1.00 93.12 207 VAL A CA 1
ATOM 1674 C C . VAL A 1 207 ? 6.522 -14.853 -4.919 1.00 93.12 207 VAL A C 1
ATOM 1676 O O . VAL A 1 207 ? 7.211 -15.363 -5.797 1.00 93.12 207 VAL A O 1
ATOM 1679 N N . LEU A 1 208 ? 5.292 -14.396 -5.162 1.00 91.31 208 LEU A N 1
ATOM 1680 C CA . LEU A 1 208 ? 4.652 -14.488 -6.476 1.00 91.31 208 LEU A CA 1
ATOM 1681 C C . LEU A 1 208 ? 5.451 -13.732 -7.547 1.00 91.31 208 LEU A C 1
ATOM 1683 O O . LEU A 1 208 ? 5.677 -14.257 -8.633 1.00 91.31 208 LEU A O 1
ATOM 1687 N N . ILE A 1 209 ? 5.935 -12.532 -7.227 1.00 91.00 209 ILE A N 1
ATOM 1688 C CA . ILE A 1 209 ? 6.779 -11.725 -8.114 1.00 91.00 209 ILE A CA 1
ATOM 1689 C C . ILE A 1 209 ? 8.118 -12.421 -8.362 1.00 91.00 209 ILE A C 1
ATOM 1691 O O . ILE A 1 209 ? 8.570 -12.465 -9.504 1.00 91.00 209 ILE A O 1
ATOM 1695 N N . ALA A 1 210 ? 8.742 -12.994 -7.329 1.00 90.31 210 ALA A N 1
ATOM 1696 C CA . ALA A 1 210 ? 9.992 -13.735 -7.473 1.00 90.31 210 ALA A CA 1
ATOM 1697 C C . ALA A 1 210 ? 9.821 -14.938 -8.413 1.00 90.31 210 ALA A C 1
ATOM 1699 O O . ALA A 1 210 ? 10.632 -15.122 -9.316 1.00 90.31 210 ALA A O 1
ATOM 1700 N N . LEU A 1 211 ? 8.734 -15.703 -8.262 1.00 92.12 211 LEU A N 1
ATOM 1701 C CA . LEU A 1 211 ? 8.400 -16.808 -9.163 1.00 92.12 211 LEU A CA 1
ATOM 1702 C C . LEU A 1 211 ? 8.166 -16.313 -10.594 1.00 92.12 211 LEU A C 1
ATOM 1704 O O . LEU A 1 211 ? 8.769 -16.847 -11.518 1.00 92.12 211 LEU A O 1
ATOM 1708 N N . LEU A 1 212 ? 7.358 -15.264 -10.787 1.00 88.94 212 LEU A N 1
ATOM 1709 C CA . LEU A 1 212 ? 7.129 -14.676 -12.112 1.00 88.94 212 LEU A CA 1
ATOM 1710 C C . LEU A 1 212 ? 8.420 -14.165 -12.755 1.00 88.94 212 LEU A C 1
ATOM 1712 O O . LEU A 1 212 ? 8.585 -14.296 -13.959 1.00 88.94 212 LEU A O 1
ATOM 1716 N N . THR A 1 213 ? 9.342 -13.614 -11.968 1.00 87.25 213 THR A N 1
ATOM 1717 C CA . THR A 1 213 ? 10.632 -13.125 -12.471 1.00 87.25 213 THR A CA 1
ATOM 1718 C C . THR A 1 213 ? 11.531 -14.285 -12.891 1.00 87.25 213 THR A C 1
ATOM 1720 O O . THR A 1 213 ? 12.141 -14.236 -13.955 1.00 87.25 213 THR A O 1
ATOM 1723 N N . LEU A 1 214 ? 11.588 -15.351 -12.085 1.00 88.62 214 LEU A N 1
ATOM 1724 C CA . LEU A 1 214 ? 12.375 -16.546 -12.391 1.00 88.62 214 LEU A CA 1
ATOM 1725 C C . LEU A 1 214 ? 11.840 -17.277 -13.628 1.00 88.62 214 LEU A C 1
ATOM 1727 O O . LEU A 1 214 ? 12.617 -17.618 -14.513 1.00 88.62 214 LEU A O 1
ATOM 1731 N N . PHE A 1 215 ? 10.524 -17.487 -13.711 1.00 89.75 215 PHE A N 1
ATOM 1732 C CA . PHE A 1 215 ? 9.897 -18.162 -14.851 1.00 89.75 215 PHE A CA 1
ATOM 1733 C C . PHE A 1 215 ? 9.801 -17.275 -16.092 1.00 89.75 215 PHE A C 1
ATOM 1735 O O . PHE A 1 215 ? 9.944 -17.771 -17.202 1.00 89.75 215 PHE A O 1
ATOM 1742 N N . GLY A 1 216 ? 9.610 -15.967 -15.924 1.00 77.62 216 GLY A N 1
ATOM 1743 C CA . GLY A 1 216 ? 9.600 -15.008 -17.026 1.00 77.62 216 GLY A CA 1
ATOM 1744 C C . GLY A 1 216 ? 10.971 -14.823 -17.676 1.00 77.62 216 GLY A C 1
ATOM 1745 O O . GLY A 1 216 ? 11.035 -14.493 -18.850 1.00 77.62 216 GLY A O 1
ATOM 1746 N N . GLY A 1 217 ? 12.063 -15.071 -16.946 1.00 63.31 217 GLY A N 1
ATOM 1747 C CA . GLY A 1 217 ? 13.415 -15.119 -17.512 1.00 63.31 217 GLY A CA 1
ATOM 1748 C C . GLY A 1 217 ? 13.772 -16.442 -18.203 1.00 63.31 217 GLY A C 1
ATOM 1749 O O . GLY A 1 217 ? 14.842 -16.533 -18.796 1.00 63.31 217 GLY A O 1
ATOM 1750 N N . LEU A 1 218 ? 12.914 -17.466 -18.103 1.00 55.31 218 LEU A N 1
ATOM 1751 C CA . LEU A 1 218 ? 13.085 -18.779 -18.741 1.00 55.31 218 LEU A CA 1
ATOM 1752 C C . LEU A 1 218 ? 12.310 -18.908 -20.069 1.00 55.31 218 LEU A C 1
ATOM 1754 O O . LEU A 1 218 ? 12.423 -19.951 -20.714 1.00 55.31 218 LEU A O 1
ATOM 1758 N N . ALA A 1 219 ? 11.523 -17.894 -20.450 1.00 41.72 219 ALA A N 1
ATOM 1759 C CA . ALA A 1 219 ? 10.690 -17.865 -21.656 1.00 41.72 219 ALA A CA 1
ATOM 1760 C C . ALA A 1 219 ? 11.290 -16.995 -22.770 1.00 41.72 219 ALA A C 1
ATOM 1762 O O . ALA A 1 219 ? 11.951 -15.983 -22.446 1.00 41.72 219 ALA A O 1
#

Mean predicted aligned error: 7.15 Å

Organism: NCBI:txid412755

pLDDT: mean 83.73, std 10.01, range [41.72, 94.06]

Radius of gyration: 18.68 Å; Cα contacts (8 Å, |Δi|>4): 219; chains: 1; bounding box: 59×47×51 Å

Sequence (219 aa):
IFPLSDFVLWQLAINVAVLLVCFGCAKQRALYKSYLNALTRDDLQAATLYALQMGQKKTEDEKDGETFGQTLAWVNFRFYCAVIFWFVVLGVPGAVLYALVRTYADLVRDDHKVAYAHRFKLIHTLLFWLDWLPARIASFGYLVIGNFNKGTSCWLQYVLDFSVSNRKVVTNTALAAEQIEQQHFGCAYEATCMMKLVKRNVLFYLVLIALLTLFGGLA

InterPro domains:
  IPR031347 Protein AmpE [PF17113] (9-218)
  IPR052966 Beta-lactamase Regulatory Protein [PTHR38684] (9-217)

Foldseek 3Di:
DPDVVVVVVVVVVVLVVLLVVLLVPPVLVVLLVQLQVCQVVVNLVSNVVSLVVLPQPADPPDDVHDFSLLSLLLSLLLRFQLLVVLCLVPNSVRNVVSSVLVVVLVVCVVPPPPPPVVVNVVSVVVNQVSLVVSLLVLLVLLLVQFPVPQLVVLLVVCVPDSPDGSSCNRSVSNCSRQVDDPVCTNHPVSNVSSVVSSVVSSVVVVVVSVVCVVVVVVD